Protein AF-A0A958E5E2-F1 (afdb_monomer)

Solvent-accessible surface area (backbone atoms only — not 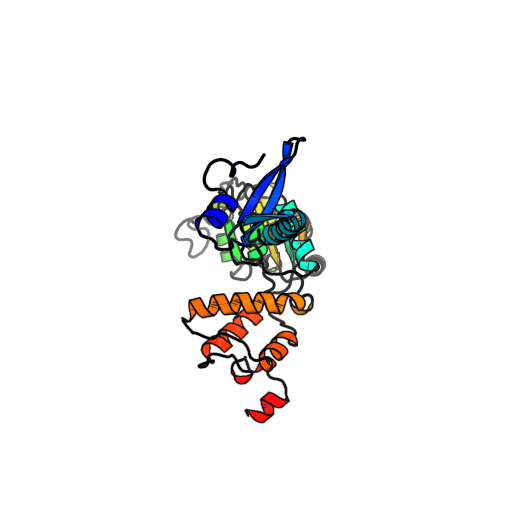comparable to full-atom values): 18576 Å² total; per-residue (Å²): 97,50,89,44,80,82,67,83,34,67,59,58,50,13,65,71,68,66,40,68,45,74,81,43,74,48,56,40,37,46,98,87,68,51,74,42,49,27,35,39,35,22,36,57,35,60,49,100,85,69,48,80,74,50,65,51,77,47,79,43,81,38,52,68,60,49,51,53,50,48,58,53,54,61,68,48,73,42,86,83,69,86,62,77,35,76,71,46,52,54,48,50,56,51,41,63,64,50,15,80,50,78,68,30,33,25,34,40,34,53,63,41,56,48,66,67,58,52,54,48,43,33,41,68,64,19,91,43,43,90,33,40,80,38,78,44,64,42,73,78,47,60,70,74,55,41,48,36,49,44,46,3,30,31,57,65,49,48,96,85,29,84,56,62,45,85,10,47,54,66,68,6,42,62,11,30,36,37,33,33,37,55,80,57,51,51,67,72,52,49,57,54,51,41,46,29,79,72,68,36,34,46,50,28,42,76,45,88,61,78,44,80,46,53,58,35,46,36,37,26,26,62,64,64,62,69,60,34,33,77,69,68,65,36,60,62,73,49,46,58,64,39,54,69,37,77,46,76,46,70,51,45,63,83,40,59,86,26,48,68,60,52,49,52,52,50,50,55,53,45,29,69,73,69,74,46,79,58,74,48,65,35,71,69,30,48,49,41,63,73,73,49,66,45,91,40,14,55,52,44,52,52,52,37,50,52,46,21,61,70,65,40,86,55,50,51,37,46,56,85,30,40,52,71,92,61,52,50,76,67,61,50,66,76,77,107

Radius of gyration: 28.49 Å; Cα contacts (8 Å, |Δi|>4): 562; chains: 1; bounding box: 48×68×94 Å

pLDDT: mean 87.62, std 11.77, range [40.53, 98.25]

Structure (mmCIF, N/CA/C/O backbone):
data_AF-A0A958E5E2-F1
#
_entry.id   AF-A0A958E5E2-F1
#
loop_
_atom_site.group_PDB
_atom_site.id
_atom_site.type_symbol
_atom_site.label_atom_id
_atom_site.label_alt_id
_atom_site.label_comp_id
_atom_site.label_asym_id
_atom_site.la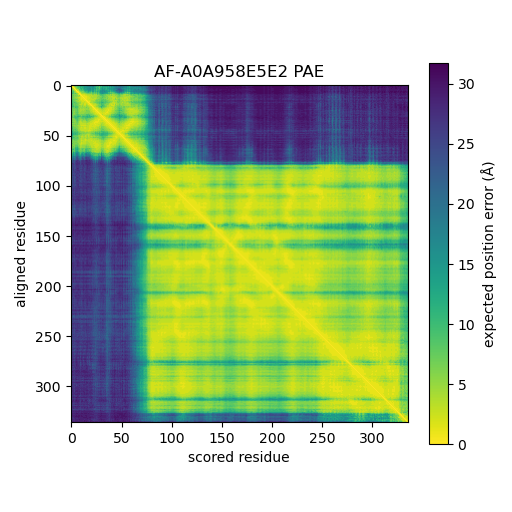bel_entity_id
_atom_site.label_seq_id
_atom_site.pdbx_PDB_ins_code
_atom_site.Cartn_x
_atom_site.Cartn_y
_atom_site.Cartn_z
_atom_site.occupancy
_atom_site.B_iso_or_equiv
_atom_site.auth_seq_id
_atom_site.auth_comp_id
_atom_site.auth_asym_id
_atom_site.auth_atom_id
_atom_site.pdbx_PDB_model_num
ATOM 1 N N . GLN A 1 1 ? -10.310 36.783 -32.724 1.00 50.97 1 GLN A N 1
ATOM 2 C CA . GLN A 1 1 ? -9.056 37.572 -32.616 1.00 50.97 1 GLN A CA 1
ATOM 3 C C . GLN A 1 1 ? -8.077 36.811 -31.724 1.00 50.97 1 GLN A C 1
ATOM 5 O O . GLN A 1 1 ? -8.528 36.200 -30.760 1.00 50.97 1 GLN A O 1
ATOM 10 N N . SER A 1 2 ? -6.783 36.799 -32.060 1.00 53.19 2 SER A N 1
ATOM 11 C CA . SER A 1 2 ? -5.701 36.257 -31.216 1.00 53.19 2 SER A CA 1
ATOM 12 C C . SER A 1 2 ? -4.994 37.410 -30.495 1.00 53.19 2 SER A C 1
ATOM 14 O O . SER A 1 2 ? -4.873 38.498 -31.060 1.00 53.19 2 SER A O 1
ATOM 16 N N . LYS A 1 3 ? -4.526 37.192 -29.258 1.00 50.12 3 LYS A N 1
ATOM 17 C CA . LYS A 1 3 ? -3.776 38.198 -28.478 1.00 50.12 3 LYS A CA 1
ATOM 18 C C . LYS A 1 3 ? -2.393 38.532 -29.068 1.00 50.12 3 LYS A C 1
ATOM 20 O O . LYS A 1 3 ? -1.821 39.542 -28.679 1.00 50.12 3 LYS A O 1
ATOM 25 N N . VAL A 1 4 ? -1.874 37.719 -29.991 1.00 56.31 4 VAL A N 1
ATOM 26 C CA . VAL A 1 4 ? -0.483 37.805 -30.487 1.00 56.31 4 VAL A CA 1
ATOM 27 C C . VAL A 1 4 ? -0.341 38.716 -31.718 1.00 56.31 4 VAL A C 1
ATOM 29 O O . VAL A 1 4 ? 0.734 39.233 -31.988 1.00 56.31 4 VAL A O 1
ATOM 32 N N . CYS A 1 5 ? -1.432 39.027 -32.429 1.00 54.84 5 CYS A N 1
ATOM 33 C CA . CYS A 1 5 ? -1.389 39.791 -33.688 1.00 54.84 5 CYS A CA 1
ATOM 34 C C . CYS A 1 5 ? -1.052 41.291 -33.543 1.00 54.84 5 CYS A C 1
ATOM 36 O O . CYS A 1 5 ? -1.240 42.039 -34.497 1.00 54.84 5 CYS A O 1
ATOM 38 N N . ARG A 1 6 ? -0.632 41.765 -32.363 1.00 49.53 6 ARG A N 1
ATOM 39 C CA . ARG A 1 6 ? -0.271 43.178 -32.150 1.00 49.53 6 ARG A CA 1
ATOM 40 C C . ARG A 1 6 ? 1.129 43.404 -31.584 1.00 49.53 6 ARG A C 1
ATOM 42 O O . ARG A 1 6 ? 1.542 44.549 -31.596 1.00 49.53 6 ARG A O 1
ATOM 49 N N . ASN A 1 7 ? 1.835 42.367 -31.121 1.00 48.03 7 ASN A N 1
ATOM 50 C CA . ASN A 1 7 ? 3.207 42.459 -30.603 1.00 48.03 7 ASN A CA 1
ATOM 51 C C . ASN A 1 7 ? 3.900 41.091 -30.760 1.00 48.03 7 ASN A C 1
ATOM 53 O O . ASN A 1 7 ? 3.613 40.182 -29.981 1.00 48.03 7 ASN A O 1
ATOM 57 N N . GLY A 1 8 ? 4.795 40.938 -31.744 1.00 55.91 8 GLY A N 1
ATOM 58 C CA . GLY A 1 8 ? 5.576 39.706 -31.938 1.00 55.91 8 GLY A CA 1
ATOM 59 C C . GLY A 1 8 ? 4.820 38.593 -32.669 1.00 55.91 8 GLY A C 1
ATOM 60 O O . GLY A 1 8 ? 4.817 37.447 -32.222 1.00 55.91 8 GLY A O 1
ATOM 61 N N . CYS A 1 9 ? 4.147 38.930 -33.774 1.00 68.00 9 CYS A N 1
ATOM 62 C CA . CYS A 1 9 ? 3.463 37.946 -34.612 1.00 68.00 9 CYS A CA 1
ATOM 63 C C . CYS A 1 9 ? 4.483 36.999 -35.275 1.00 68.00 9 CYS A C 1
ATOM 65 O O . CYS A 1 9 ? 5.478 37.461 -35.827 1.00 68.00 9 CYS A O 1
ATOM 67 N N . HIS A 1 10 ? 4.230 35.686 -35.276 1.00 73.06 10 HIS A N 1
ATOM 68 C CA . HIS A 1 10 ? 5.131 34.699 -35.895 1.00 73.06 10 HIS A CA 1
ATOM 69 C C . HIS A 1 10 ? 5.353 34.977 -37.387 1.00 73.06 10 HIS A C 1
ATOM 71 O O . HIS A 1 10 ? 6.492 34.979 -37.847 1.00 73.06 10 HIS A O 1
ATOM 77 N N . MET A 1 11 ? 4.295 35.374 -38.099 1.00 75.19 11 MET A N 1
ATOM 78 C CA . MET A 1 11 ? 4.397 35.852 -39.478 1.00 75.19 11 MET A CA 1
ATOM 79 C C . MET A 1 11 ? 5.314 37.076 -39.629 1.00 75.19 11 MET A C 1
ATOM 81 O O . MET A 1 11 ? 6.069 37.167 -40.589 1.00 75.19 11 MET A O 1
ATOM 85 N N . GLU A 1 12 ? 5.291 38.017 -38.686 1.00 74.81 12 GLU A N 1
ATOM 86 C CA . GLU A 1 12 ? 6.156 39.202 -38.740 1.00 74.81 12 GLU A CA 1
ATOM 87 C C . GLU A 1 12 ? 7.638 38.816 -38.603 1.00 74.81 12 GLU A C 1
ATOM 89 O O . GLU A 1 12 ? 8.477 39.315 -39.354 1.00 74.81 12 GLU A O 1
ATOM 94 N N . CYS A 1 13 ? 7.952 37.862 -37.720 1.00 74.12 13 CYS A N 1
ATOM 95 C CA . CYS A 1 13 ? 9.296 37.294 -37.600 1.00 74.12 13 CYS A CA 1
ATOM 96 C C . CYS A 1 13 ? 9.709 36.536 -38.8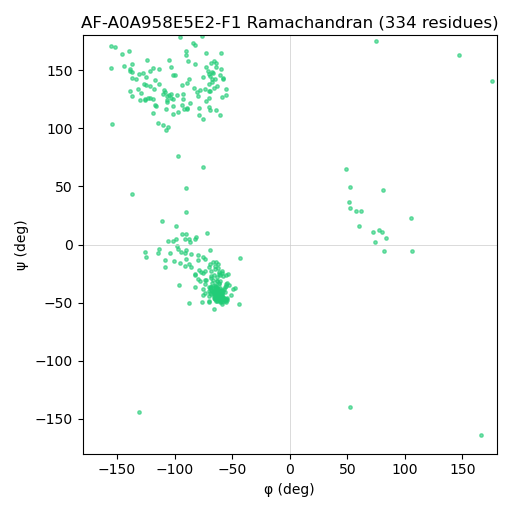70 1.00 74.12 13 CYS A C 1
ATOM 98 O O . CYS A 1 13 ? 10.788 36.787 -39.396 1.00 74.12 13 CYS A O 1
ATOM 100 N N . THR A 1 14 ? 8.846 35.679 -39.424 1.00 78.44 14 THR A N 1
ATOM 101 C CA . THR A 1 14 ? 9.116 34.959 -40.683 1.00 78.44 14 THR A CA 1
ATOM 102 C C . THR A 1 14 ? 9.383 35.913 -41.848 1.00 78.44 14 THR A C 1
ATOM 104 O O . THR A 1 14 ? 10.313 35.699 -42.625 1.00 78.44 14 THR A O 1
ATOM 107 N N . MET A 1 15 ? 8.608 36.994 -41.955 1.00 77.06 15 MET A N 1
ATOM 108 C CA . MET A 1 15 ? 8.765 37.997 -43.011 1.00 77.06 15 MET A CA 1
ATOM 109 C C . MET A 1 15 ? 10.054 38.812 -42.868 1.00 77.06 15 MET A C 1
ATOM 111 O O . MET A 1 15 ? 10.671 39.161 -43.877 1.00 77.06 15 MET A O 1
ATOM 115 N N . ARG A 1 16 ? 10.468 39.117 -41.631 1.00 78.69 16 ARG A N 1
ATOM 116 C CA . ARG A 1 16 ? 11.702 39.862 -41.343 1.00 78.69 16 ARG A CA 1
ATOM 117 C C . ARG A 1 16 ? 12.945 38.992 -41.511 1.00 78.69 16 ARG A C 1
ATOM 119 O O . ARG A 1 16 ? 13.888 39.394 -42.186 1.00 78.69 16 ARG A O 1
ATOM 126 N N . ASP A 1 17 ? 12.927 37.808 -40.912 1.00 79.31 17 ASP A N 1
ATOM 127 C CA . ASP A 1 17 ? 14.105 36.957 -40.747 1.00 79.31 17 ASP A CA 1
ATOM 128 C C . ASP A 1 17 ? 14.269 35.977 -41.929 1.00 79.31 17 ASP A C 1
ATOM 130 O O . ASP A 1 17 ? 15.302 35.321 -42.057 1.00 79.31 17 ASP A O 1
ATOM 134 N N . ARG A 1 18 ? 13.274 35.912 -42.835 1.00 78.44 18 ARG A N 1
ATOM 135 C CA . ARG A 1 18 ? 13.217 35.035 -44.026 1.00 78.44 18 ARG A CA 1
ATOM 136 C C . ARG A 1 18 ? 13.462 33.560 -43.704 1.00 78.44 18 ARG A C 1
ATOM 138 O O . ARG A 1 18 ? 13.992 32.814 -44.526 1.00 78.44 18 ARG A O 1
ATOM 145 N N . GLN A 1 19 ? 13.059 33.143 -42.511 1.00 79.69 19 GLN A N 1
ATOM 146 C CA . GLN A 1 19 ? 13.151 31.770 -42.035 1.00 79.69 19 GLN A CA 1
ATOM 147 C C . GLN A 1 19 ? 11.778 31.284 -41.595 1.00 79.69 19 GLN A C 1
ATOM 149 O O . GLN A 1 19 ? 10.975 32.048 -41.051 1.00 79.69 19 GLN A O 1
ATOM 154 N N . SER A 1 20 ? 11.516 30.002 -41.838 1.00 81.38 20 SER A N 1
ATOM 155 C CA . SER A 1 20 ? 10.303 29.357 -41.356 1.00 81.38 20 SER A CA 1
ATOM 156 C C . SER A 1 20 ? 10.291 29.315 -39.831 1.00 81.38 20 SER A C 1
ATOM 158 O O . SER A 1 20 ? 11.327 29.107 -39.199 1.00 81.38 20 SER A O 1
ATOM 160 N N . THR A 1 21 ? 9.114 29.498 -39.243 1.00 76.25 21 THR A N 1
ATOM 161 C CA . THR A 1 21 ? 8.895 29.268 -37.814 1.00 76.25 21 THR A CA 1
ATOM 162 C C . THR A 1 21 ? 7.845 28.184 -37.646 1.00 76.25 21 THR A C 1
ATOM 164 O O . THR A 1 21 ? 6.738 28.315 -38.176 1.00 76.25 21 THR A O 1
ATOM 167 N N . ASP A 1 22 ? 8.189 27.138 -36.898 1.00 80.06 22 ASP A N 1
ATOM 168 C CA . ASP A 1 22 ? 7.396 25.918 -36.780 1.00 80.06 22 ASP A CA 1
ATOM 169 C C . ASP A 1 22 ? 6.930 25.670 -35.340 1.00 80.06 22 ASP A C 1
ATOM 171 O O . ASP A 1 22 ? 7.603 26.012 -34.367 1.00 80.06 22 ASP A O 1
ATOM 175 N N . ASN A 1 23 ? 5.790 24.990 -35.212 1.00 75.00 23 ASN A N 1
ATOM 176 C CA . ASN A 1 23 ? 5.216 24.473 -33.968 1.00 75.00 23 ASN A CA 1
ATOM 177 C C . ASN A 1 23 ? 4.858 25.528 -32.908 1.00 75.00 23 ASN A C 1
ATOM 179 O O . ASN A 1 23 ? 4.810 25.216 -31.717 1.00 75.00 23 ASN A O 1
ATOM 183 N N . HIS A 1 24 ? 4.524 26.754 -33.307 1.00 78.94 24 HIS A N 1
ATOM 184 C CA . HIS A 1 24 ? 4.054 27.755 -32.354 1.00 78.94 24 HIS A CA 1
ATOM 185 C C . HIS A 1 24 ? 2.581 27.549 -32.000 1.00 78.94 24 HIS A C 1
ATOM 187 O O . HIS A 1 24 ? 1.723 27.456 -32.871 1.00 78.94 24 HIS A O 1
ATOM 193 N N . GLU A 1 25 ? 2.256 27.489 -30.710 1.00 81.31 25 GLU A N 1
ATOM 194 C CA . GLU A 1 25 ? 0.881 27.291 -30.251 1.00 81.31 25 GLU A CA 1
ATOM 195 C C . GLU A 1 25 ? 0.264 28.595 -29.744 1.00 81.31 25 GLU A C 1
ATOM 197 O O . GLU A 1 25 ? 0.820 29.270 -28.878 1.00 81.31 25 GLU A O 1
ATOM 202 N N . LEU A 1 26 ? -0.929 28.932 -30.237 1.00 80.88 26 LEU A N 1
ATOM 203 C CA . LEU A 1 26 ? -1.678 30.109 -29.796 1.00 80.88 26 LEU A CA 1
ATOM 204 C C . LEU A 1 26 ? -3.176 29.822 -29.666 1.00 80.88 26 LEU A C 1
ATOM 206 O O . LEU A 1 26 ? -3.685 28.801 -30.124 1.00 80.88 26 LEU A O 1
ATOM 210 N N . GLN A 1 27 ? -3.905 30.725 -29.010 1.00 80.88 27 GLN A N 1
ATOM 211 C CA . GLN A 1 27 ? -5.355 30.612 -28.844 1.00 80.88 27 GLN A CA 1
ATOM 212 C C . GLN A 1 27 ? -6.088 31.609 -29.740 1.00 80.88 27 GLN A C 1
ATOM 214 O O . GLN A 1 27 ? -5.886 32.823 -29.639 1.00 80.88 27 GLN A O 1
ATOM 219 N N . ILE A 1 28 ? -6.998 31.102 -30.571 1.00 83.12 28 ILE A N 1
ATOM 220 C CA . ILE A 1 28 ? -7.916 31.924 -31.360 1.00 83.12 28 ILE A CA 1
ATOM 221 C C . ILE A 1 28 ? -9.263 31.994 -30.646 1.00 83.12 28 ILE A C 1
ATOM 223 O O . ILE A 1 28 ? -9.855 30.975 -30.300 1.00 83.12 28 ILE A O 1
ATOM 227 N N . ILE A 1 29 ? -9.774 33.210 -30.458 1.00 79.94 29 ILE A N 1
ATOM 228 C CA . ILE A 1 29 ? -11.130 33.443 -29.952 1.00 79.94 29 ILE A CA 1
ATOM 229 C C . ILE A 1 29 ? -12.093 33.495 -31.146 1.00 79.94 29 ILE A C 1
ATOM 231 O O . ILE A 1 29 ? -11.948 34.372 -32.013 1.00 79.94 29 ILE A O 1
ATOM 235 N N . ARG A 1 30 ? -13.047 32.556 -31.191 1.00 79.00 30 ARG A N 1
ATOM 236 C CA . ARG A 1 30 ? -14.156 32.496 -32.160 1.00 79.00 30 ARG A CA 1
ATOM 237 C C . ARG A 1 30 ? -15.206 33.580 -31.872 1.00 79.00 30 ARG A C 1
ATOM 239 O O . ARG A 1 30 ? -15.218 34.180 -30.802 1.00 79.00 30 ARG A O 1
ATOM 246 N N . LYS A 1 31 ? -16.097 33.843 -32.840 1.00 78.44 31 LYS A N 1
ATOM 247 C CA . LYS A 1 31 ? -17.174 34.853 -32.713 1.00 78.44 31 LYS A CA 1
ATOM 248 C C . LYS A 1 31 ? -18.155 34.556 -31.569 1.00 78.44 31 LYS A C 1
ATOM 250 O O . LYS A 1 31 ? -18.738 35.483 -31.028 1.00 78.44 31 LYS A O 1
ATOM 255 N N . ASP A 1 32 ? -18.298 33.287 -31.198 1.00 79.94 32 ASP A N 1
ATOM 256 C CA . ASP A 1 32 ? -19.114 32.800 -30.078 1.00 79.94 32 ASP A CA 1
ATOM 257 C C . ASP A 1 32 ? -18.402 32.903 -28.710 1.00 79.94 32 ASP A C 1
ATOM 259 O O . ASP A 1 32 ? -18.917 32.424 -27.703 1.00 79.94 32 ASP A O 1
ATOM 263 N N . GLY A 1 33 ? -17.199 33.488 -28.661 1.00 74.25 33 GLY A N 1
ATOM 264 C CA . GLY A 1 33 ? -16.392 33.619 -27.448 1.00 74.25 33 GLY A CA 1
ATOM 265 C C . GLY A 1 33 ? -15.581 32.373 -27.078 1.00 74.25 33 GLY A C 1
ATOM 266 O O . GLY A 1 33 ? -14.758 32.443 -26.161 1.00 74.25 33 GLY A O 1
ATOM 267 N N . ARG A 1 34 ? -15.733 31.246 -27.792 1.00 78.00 34 ARG A N 1
ATOM 268 C CA . ARG A 1 34 ? -14.964 30.024 -27.515 1.00 78.00 34 ARG A CA 1
ATOM 269 C C . ARG A 1 34 ? -13.498 30.200 -27.904 1.00 78.00 34 ARG A C 1
ATOM 271 O O . ARG A 1 34 ? -13.174 30.744 -28.962 1.00 78.00 34 ARG A O 1
ATOM 278 N N . ARG A 1 35 ? -12.602 29.706 -27.048 1.00 81.44 35 ARG A N 1
ATOM 279 C CA . ARG A 1 35 ? -11.154 29.693 -27.289 1.00 81.44 35 ARG A CA 1
ATOM 280 C C . ARG A 1 35 ? -10.764 28.368 -27.927 1.00 81.44 35 ARG A C 1
ATOM 282 O O . ARG A 1 35 ? -11.057 27.318 -27.370 1.00 81.44 35 ARG A O 1
ATOM 289 N N . VAL A 1 36 ? -10.104 28.427 -29.076 1.00 84.62 36 VAL A N 1
ATOM 290 C CA . VAL A 1 36 ? -9.632 27.251 -29.810 1.00 84.62 36 VAL A CA 1
ATOM 291 C C . VAL A 1 36 ? -8.107 27.286 -29.851 1.00 84.62 36 VAL A C 1
ATOM 293 O O . VAL A 1 36 ? -7.552 28.259 -30.376 1.00 84.62 36 VAL A O 1
ATOM 296 N N . PRO A 1 37 ? -7.414 26.279 -29.292 1.00 84.31 37 PRO A N 1
ATOM 297 C CA . PRO A 1 37 ? -5.976 26.160 -29.450 1.00 84.31 37 PRO A CA 1
ATOM 298 C C . PRO A 1 37 ? -5.646 25.776 -30.894 1.00 84.31 37 PRO A C 1
ATOM 300 O O . PRO A 1 37 ? -6.229 24.850 -31.465 1.00 84.31 37 PRO A O 1
ATOM 303 N N . VAL A 1 38 ? -4.691 26.487 -31.478 1.00 87.69 38 VAL A N 1
ATOM 304 C CA . VAL A 1 38 ? -4.180 26.211 -32.818 1.00 87.69 38 VAL A CA 1
ATOM 305 C C . VAL A 1 38 ? -2.662 26.174 -32.801 1.00 87.69 38 VAL A C 1
ATOM 307 O O . VAL A 1 38 ? -2.021 26.903 -32.042 1.00 87.69 38 VAL A O 1
ATOM 310 N N . ARG A 1 39 ? -2.099 25.329 -33.656 1.00 87.12 39 ARG A N 1
ATOM 311 C CA . ARG A 1 39 ? -0.686 25.360 -34.016 1.00 87.12 39 ARG A CA 1
ATOM 312 C C . ARG A 1 39 ? -0.517 26.190 -35.276 1.00 87.12 39 ARG A C 1
ATOM 314 O O . ARG A 1 39 ? -1.324 26.068 -36.197 1.00 87.12 39 ARG A O 1
ATOM 321 N N . VAL A 1 40 ? 0.507 27.025 -35.289 1.00 87.44 40 VAL A N 1
ATOM 322 C CA . VAL A 1 40 ? 0.783 27.988 -36.342 1.00 87.44 40 VAL A CA 1
ATOM 323 C C . VAL A 1 40 ? 2.192 27.775 -36.852 1.00 87.44 40 VAL A C 1
ATOM 325 O O . VAL A 1 40 ? 3.144 27.798 -36.074 1.00 87.44 40 VAL A O 1
ATOM 328 N N . ASN A 1 41 ? 2.286 27.566 -38.161 1.00 85.81 41 ASN A N 1
ATOM 329 C CA . ASN A 1 41 ? 3.550 27.508 -38.880 1.00 85.81 41 ASN A CA 1
ATOM 330 C C . ASN A 1 41 ? 3.532 28.591 -39.953 1.00 85.81 41 ASN A C 1
ATOM 332 O O . ASN A 1 41 ? 2.529 28.729 -40.667 1.00 85.81 41 ASN A O 1
ATOM 336 N N . SER A 1 42 ? 4.633 29.318 -40.092 1.00 87.62 42 SER A N 1
ATOM 337 C CA . SER A 1 42 ? 4.803 30.331 -41.132 1.00 87.62 42 SER A CA 1
ATOM 338 C C . SER A 1 42 ? 6.078 30.098 -41.923 1.00 87.62 42 SER A C 1
ATOM 340 O O . SER A 1 42 ? 7.121 29.783 -41.355 1.00 87.62 42 SER A O 1
ATOM 342 N N . ALA A 1 43 ? 5.987 30.264 -43.242 1.00 86.69 43 ALA A N 1
ATOM 343 C CA . ALA A 1 43 ? 7.109 30.132 -44.164 1.00 86.69 43 ALA A CA 1
ATOM 344 C C . ALA A 1 43 ? 7.144 31.312 -45.152 1.00 86.69 43 ALA A C 1
ATOM 346 O O . ALA A 1 43 ? 6.079 31.764 -45.592 1.00 86.69 43 ALA A O 1
ATOM 347 N N . PRO A 1 44 ? 8.339 31.813 -45.518 1.00 87.94 44 PRO A N 1
ATOM 348 C CA . PRO A 1 44 ? 8.480 32.841 -46.542 1.00 87.94 44 PRO A CA 1
ATOM 349 C C . PRO A 1 44 ? 8.176 32.264 -47.931 1.00 87.94 44 PRO A C 1
ATOM 351 O O . PRO A 1 44 ? 8.421 31.091 -48.213 1.00 87.94 44 PRO A O 1
ATOM 354 N N . MET A 1 45 ? 7.662 33.106 -48.816 1.00 88.75 45 MET A N 1
ATOM 355 C CA . MET A 1 45 ? 7.308 32.778 -50.191 1.00 88.75 45 MET A CA 1
ATOM 356 C C . MET A 1 45 ? 8.151 33.616 -51.147 1.00 88.75 45 MET A C 1
ATOM 358 O O . MET A 1 45 ? 8.282 34.832 -50.982 1.00 88.75 45 MET A O 1
ATOM 362 N N . PHE A 1 46 ? 8.692 32.959 -52.168 1.00 87.00 46 PHE A N 1
ATOM 363 C CA . PHE A 1 46 ? 9.518 33.575 -53.198 1.00 87.00 46 PHE A CA 1
ATOM 364 C C . PHE A 1 46 ? 8.888 33.360 -54.576 1.00 87.00 46 PHE A C 1
ATOM 366 O O . PHE A 1 46 ? 8.208 32.356 -54.796 1.00 87.00 46 PHE A O 1
ATOM 373 N N . ASP A 1 47 ? 9.093 34.303 -55.491 1.00 88.50 47 ASP A N 1
ATOM 374 C CA . ASP A 1 47 ? 8.731 34.128 -56.896 1.00 88.50 47 ASP A CA 1
ATOM 375 C C . ASP A 1 47 ? 9.736 33.225 -57.638 1.00 88.50 47 ASP A C 1
ATOM 377 O O . ASP A 1 47 ? 10.730 32.754 -57.079 1.00 88.50 47 ASP A O 1
ATOM 381 N N . ALA A 1 48 ? 9.490 32.996 -58.930 1.00 87.00 48 ALA A N 1
ATOM 382 C CA . ALA A 1 48 ? 10.358 32.179 -59.780 1.00 87.00 48 ALA A CA 1
ATOM 383 C C . ALA A 1 48 ? 11.790 32.736 -59.940 1.00 87.00 48 ALA A C 1
ATOM 385 O O . ALA A 1 48 ? 12.683 31.999 -60.349 1.00 87.00 48 ALA A O 1
ATOM 386 N N . ASN A 1 49 ? 12.018 34.010 -59.606 1.00 87.81 49 ASN A N 1
ATOM 387 C CA . ASN A 1 49 ? 13.319 34.675 -59.669 1.00 87.81 49 ASN A CA 1
ATOM 388 C C . ASN A 1 49 ? 14.017 34.726 -58.296 1.00 87.81 49 ASN A C 1
ATOM 390 O O . ASN A 1 49 ? 15.077 35.340 -58.169 1.00 87.81 49 ASN A O 1
ATOM 394 N N . GLY A 1 50 ? 13.440 34.103 -57.262 1.00 81.75 50 GLY A N 1
ATOM 395 C CA . GLY A 1 50 ? 13.976 34.108 -55.900 1.00 81.75 50 GLY A CA 1
ATOM 396 C C . GLY A 1 50 ? 13.723 35.408 -55.131 1.00 81.75 50 GLY A C 1
ATOM 397 O O . GLY A 1 50 ? 14.314 35.617 -54.069 1.00 81.75 50 GLY A O 1
ATOM 398 N N . VAL A 1 51 ? 12.852 36.291 -55.628 1.00 85.44 51 VAL A N 1
ATOM 399 C CA . VAL A 1 51 ? 12.454 37.514 -54.921 1.00 85.44 51 VAL A CA 1
ATOM 400 C C . VAL A 1 51 ? 11.395 37.170 -53.883 1.00 85.44 51 VAL A C 1
ATOM 402 O O . VAL A 1 51 ? 10.423 36.482 -54.172 1.00 85.44 51 VAL A O 1
ATOM 405 N N . HIS A 1 52 ? 11.578 37.648 -52.652 1.00 84.88 52 HIS A N 1
ATOM 406 C CA . HIS A 1 52 ? 10.627 37.435 -51.562 1.00 84.88 52 HIS A CA 1
ATOM 407 C C . HIS A 1 52 ? 9.335 38.218 -51.821 1.00 84.88 52 HIS A C 1
ATOM 409 O O . HIS A 1 52 ? 9.355 39.449 -51.837 1.00 84.88 52 HIS A O 1
ATOM 415 N N . ILE A 1 53 ? 8.223 37.508 -52.007 1.00 87.00 53 ILE A N 1
ATOM 416 C CA . ILE A 1 53 ? 6.927 38.093 -52.381 1.00 87.00 53 ILE A CA 1
ATOM 417 C C . ILE A 1 53 ? 5.896 38.071 -51.252 1.00 87.00 53 ILE A C 1
ATOM 419 O O . ILE A 1 53 ? 4.882 38.759 -51.341 1.00 87.00 53 ILE A O 1
ATOM 423 N N . GLY A 1 54 ? 6.133 37.317 -50.178 1.00 85.94 54 GLY A N 1
ATOM 424 C CA . GLY A 1 54 ? 5.198 37.245 -49.059 1.00 85.94 54 GLY A CA 1
ATOM 425 C C . GLY A 1 54 ? 5.501 36.097 -48.110 1.00 85.94 54 GLY A C 1
ATOM 426 O O . GLY A 1 54 ? 6.573 35.513 -48.162 1.00 85.94 54 GLY A O 1
ATOM 427 N N . GLY A 1 55 ? 4.534 35.747 -47.268 1.00 86.75 55 GLY A N 1
ATOM 428 C CA . GLY A 1 55 ? 4.614 34.599 -46.372 1.00 86.75 55 GLY A CA 1
ATOM 429 C C . GLY A 1 55 ? 3.285 33.859 -46.334 1.00 86.75 55 GLY A C 1
ATOM 430 O O . GLY A 1 55 ? 2.223 34.456 -46.514 1.00 86.75 55 GLY A O 1
ATOM 431 N N . VAL A 1 56 ? 3.341 32.550 -46.115 1.00 87.19 56 VAL A N 1
ATOM 432 C CA . VAL A 1 56 ? 2.164 31.710 -45.871 1.00 87.19 56 VAL A CA 1
ATOM 433 C C . VAL A 1 56 ? 2.135 31.332 -44.402 1.00 87.19 56 VAL A C 1
ATOM 435 O O . VAL A 1 56 ? 3.127 30.840 -43.874 1.00 87.19 56 VAL A O 1
ATOM 438 N N . GLU A 1 57 ? 0.995 31.568 -43.752 1.00 86.62 57 GLU A N 1
ATOM 439 C CA . GLU A 1 57 ? 0.708 31.094 -42.398 1.00 86.62 57 GLU A CA 1
ATOM 440 C C . GLU A 1 57 ? -0.338 29.988 -42.474 1.00 86.62 57 GLU A C 1
ATOM 442 O O . GLU A 1 57 ? -1.383 30.146 -43.110 1.00 86.62 57 GLU A O 1
ATOM 447 N N . THR A 1 58 ? -0.079 28.874 -41.805 1.00 85.00 58 THR A N 1
ATOM 448 C CA . THR A 1 58 ? -1.036 27.775 -41.681 1.00 85.00 58 THR A CA 1
ATOM 449 C C . THR A 1 58 ? -1.480 27.646 -40.234 1.00 85.00 58 THR A C 1
ATOM 451 O O . THR A 1 58 ? -0.669 27.751 -39.319 1.00 85.00 58 THR A O 1
ATOM 454 N N . PHE A 1 59 ? -2.778 27.414 -40.028 1.00 86.38 59 PHE A N 1
ATOM 455 C CA . PHE A 1 59 ? -3.380 27.243 -38.707 1.00 86.38 59 PHE A CA 1
ATOM 456 C C . PHE A 1 59 ? -3.991 25.850 -38.610 1.00 86.38 59 PHE A C 1
ATOM 458 O O . PHE A 1 59 ? -4.986 25.552 -39.273 1.00 86.38 59 PHE A O 1
ATOM 465 N N . GLN A 1 60 ? -3.431 25.004 -37.757 1.00 87.31 60 GLN A N 1
ATOM 466 C CA . GLN A 1 60 ? -3.958 23.673 -37.491 1.00 87.31 60 GLN A CA 1
ATOM 467 C C . GLN A 1 60 ? -4.725 23.679 -36.170 1.00 87.31 60 GLN A C 1
ATOM 469 O O . GLN A 1 60 ? -4.188 24.063 -35.134 1.00 87.31 60 GLN A O 1
ATOM 474 N N . ASN A 1 61 ? -5.988 23.245 -36.185 1.00 88.06 61 ASN A N 1
ATOM 475 C CA . ASN A 1 61 ? -6.749 23.047 -34.954 1.00 88.06 61 ASN A CA 1
ATOM 476 C C . ASN A 1 61 ? -6.184 21.837 -34.205 1.00 88.06 61 ASN A C 1
ATOM 478 O O . ASN A 1 61 ? -6.219 20.723 -34.717 1.00 88.06 61 ASN A O 1
ATOM 482 N N . ILE A 1 62 ? -5.689 22.065 -32.992 1.00 85.06 62 ILE A N 1
ATOM 483 C CA . ILE A 1 62 ? -5.082 21.023 -32.156 1.00 85.06 62 ILE A CA 1
ATOM 484 C C . ILE A 1 62 ? -5.941 20.708 -30.930 1.00 85.06 62 ILE A C 1
ATOM 486 O O . ILE A 1 62 ? -5.435 20.178 -29.951 1.00 85.06 62 ILE A O 1
ATOM 490 N N . THR A 1 63 ? -7.236 21.039 -30.953 1.00 83.69 63 THR A N 1
ATOM 491 C CA . THR A 1 63 ? -8.145 20.810 -29.817 1.00 83.69 63 THR A CA 1
ATOM 492 C C . THR A 1 63 ? -8.235 19.331 -29.460 1.00 83.69 63 THR A C 1
ATOM 494 O O . THR A 1 63 ? -8.092 18.992 -28.295 1.00 83.69 63 THR A O 1
ATOM 497 N N . GLU A 1 64 ? -8.416 18.444 -30.442 1.00 78.88 64 GLU A N 1
ATOM 498 C CA . GLU A 1 64 ? -8.473 16.997 -30.189 1.00 78.88 64 GLU A CA 1
ATOM 499 C C . GLU A 1 64 ? -7.146 16.464 -29.658 1.00 78.88 64 GLU A C 1
ATOM 501 O O . GLU A 1 64 ? -7.136 15.711 -28.692 1.00 78.88 64 GLU A O 1
ATOM 506 N N . ILE A 1 65 ? -6.027 16.924 -30.228 1.00 75.75 65 ILE A N 1
ATOM 507 C CA . ILE A 1 65 ? -4.686 16.560 -29.765 1.00 75.75 65 ILE A CA 1
ATOM 508 C C . ILE A 1 65 ? -4.502 17.018 -28.318 1.00 75.75 65 ILE A C 1
ATOM 510 O O . ILE A 1 65 ? -4.149 16.201 -27.482 1.00 75.75 65 ILE A O 1
ATOM 514 N N . LYS A 1 66 ? -4.814 18.278 -27.989 1.00 71.69 66 LYS A N 1
ATOM 515 C CA . LYS A 1 66 ? -4.722 18.786 -26.615 1.00 71.69 66 LYS A CA 1
ATOM 516 C C . LYS A 1 66 ? -5.659 18.065 -25.664 1.00 71.69 66 LYS A C 1
ATOM 518 O O . LYS A 1 66 ? -5.224 17.746 -24.576 1.00 71.69 66 LYS A O 1
ATOM 523 N N . ASN A 1 67 ? -6.893 17.764 -26.055 1.00 70.94 67 ASN A N 1
ATOM 524 C CA . ASN A 1 67 ? -7.818 17.018 -25.202 1.00 70.94 67 ASN A CA 1
ATOM 525 C C . ASN A 1 67 ? -7.310 15.593 -24.938 1.00 70.94 67 ASN A C 1
ATOM 527 O O . ASN A 1 67 ? -7.400 15.117 -23.813 1.00 70.94 67 ASN A O 1
ATOM 531 N N . LEU A 1 68 ? -6.728 14.932 -25.944 1.00 61.44 68 LEU A N 1
ATOM 532 C CA . LEU A 1 68 ? -6.085 13.628 -25.781 1.00 61.44 68 LEU A CA 1
ATOM 533 C C . LEU A 1 68 ? -4.861 13.720 -24.864 1.00 61.44 68 LEU A C 1
ATOM 535 O O . LEU A 1 68 ? -4.729 12.897 -23.962 1.00 61.44 68 LEU A O 1
ATOM 539 N N . THR A 1 69 ? -3.998 14.726 -25.039 1.00 53.94 69 THR A N 1
ATOM 540 C CA . THR A 1 69 ? -2.837 14.939 -24.163 1.00 53.94 69 THR A CA 1
ATOM 541 C C . THR A 1 69 ? -3.265 15.298 -22.746 1.00 53.94 69 THR A C 1
ATOM 543 O O . THR A 1 69 ? -2.724 14.741 -21.808 1.00 53.94 69 THR A O 1
ATO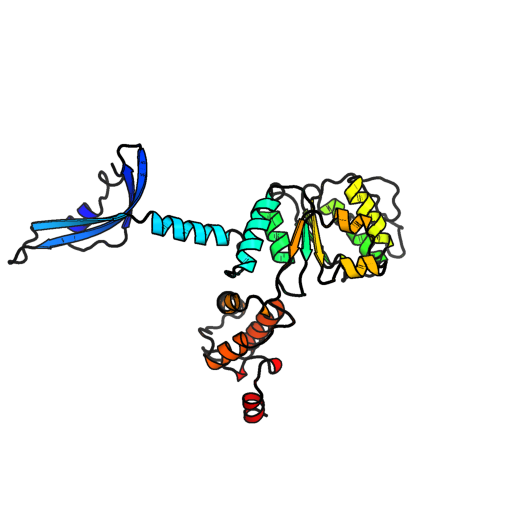M 546 N N . THR A 1 70 ? -4.278 16.144 -22.566 1.00 49.59 70 THR A N 1
ATOM 547 C CA . THR A 1 70 ? -4.814 16.515 -21.253 1.00 49.59 70 THR A CA 1
ATOM 548 C C . THR A 1 70 ? -5.468 15.322 -20.564 1.00 49.59 70 THR A C 1
ATOM 550 O O . THR A 1 70 ? -5.227 15.127 -19.385 1.00 49.59 70 THR A O 1
ATOM 553 N N . HIS A 1 71 ? -6.195 14.452 -21.270 1.00 47.16 71 HIS A N 1
ATOM 554 C CA . HIS A 1 71 ? -6.698 13.202 -20.681 1.00 47.16 71 HIS A CA 1
ATOM 555 C C . HIS A 1 71 ? -5.586 12.193 -20.367 1.00 47.16 71 HIS A C 1
ATOM 557 O O . HIS A 1 71 ? -5.739 11.369 -19.466 1.00 47.16 71 HIS A O 1
ATOM 563 N N . LEU A 1 72 ? -4.460 12.239 -21.083 1.00 41.72 72 LEU A N 1
ATOM 564 C CA . LEU A 1 72 ? -3.264 11.476 -20.729 1.00 41.72 72 LEU A CA 1
ATOM 565 C C . LEU A 1 72 ? -2.555 12.087 -19.510 1.00 41.72 72 LEU A C 1
ATOM 567 O O . LEU A 1 72 ? -2.178 11.342 -18.617 1.00 41.72 72 LEU A O 1
ATOM 571 N N . GLU A 1 73 ? -2.434 13.412 -19.422 1.00 40.53 73 GLU A N 1
ATOM 572 C CA . GLU A 1 73 ? -1.830 14.156 -18.305 1.00 40.53 73 GLU A CA 1
ATOM 573 C C . GLU A 1 73 ? -2.679 14.080 -17.023 1.00 40.53 73 GLU A C 1
ATOM 575 O O . GLU A 1 73 ? -2.135 13.911 -15.934 1.00 40.53 73 GLU A O 1
ATOM 580 N N . GLU A 1 74 ? -4.010 14.105 -17.131 1.00 42.84 74 GLU A N 1
ATOM 581 C CA . GLU A 1 74 ? -4.945 13.890 -16.018 1.00 42.84 74 GLU A CA 1
ATOM 582 C C . GLU A 1 74 ? -4.816 12.473 -15.436 1.00 42.84 74 GLU A C 1
ATOM 584 O O . GLU A 1 74 ? -4.920 12.305 -14.222 1.00 42.84 74 GLU A O 1
ATOM 589 N N . ARG A 1 75 ? -4.471 11.466 -16.256 1.00 45.31 75 ARG A N 1
ATOM 590 C CA . ARG A 1 75 ? -4.167 10.097 -15.789 1.00 45.31 75 ARG A CA 1
ATOM 591 C C . ARG A 1 75 ? -2.858 9.991 -14.999 1.00 45.31 75 ARG A C 1
ATOM 593 O O . ARG A 1 75 ? -2.680 9.018 -14.272 1.00 45.31 75 ARG A O 1
ATOM 600 N N . TYR A 1 76 ? -1.968 10.983 -15.087 1.00 44.97 76 TYR A N 1
ATOM 601 C CA . TYR A 1 76 ? -0.736 11.060 -14.289 1.00 44.97 76 TYR A CA 1
ATOM 602 C C . TYR A 1 76 ? -0.912 11.815 -12.957 1.00 44.97 76 TYR A C 1
ATOM 604 O O . TYR A 1 76 ? 0.074 12.031 -12.251 1.00 44.97 76 TYR A O 1
ATOM 612 N N . ARG A 1 77 ? -2.147 12.167 -12.551 1.00 50.44 77 ARG A N 1
ATOM 613 C CA . ARG A 1 77 ? -2.445 12.833 -11.259 1.00 50.44 77 ARG A CA 1
ATOM 614 C C . ARG A 1 77 ? -1.888 12.116 -10.031 1.00 50.44 77 ARG A C 1
ATOM 616 O O . ARG A 1 77 ? -1.630 12.741 -9.003 1.00 50.44 77 ARG A O 1
ATOM 623 N N . PHE A 1 78 ? -1.676 10.811 -10.125 1.00 62.31 78 PHE A N 1
ATOM 624 C CA . PHE A 1 78 ? -1.051 10.025 -9.075 1.00 62.31 78 PHE A CA 1
ATOM 625 C C . PHE A 1 78 ? 0.429 9.856 -9.405 1.00 62.31 78 PHE A C 1
ATOM 627 O O . PHE A 1 78 ? 0.822 8.776 -9.829 1.00 62.31 78 PHE A O 1
ATOM 634 N N . GLU A 1 79 ? 1.236 10.909 -9.201 1.00 60.50 79 GLU A N 1
ATOM 635 C CA . GLU A 1 79 ? 2.655 11.079 -9.611 1.00 60.50 79 GLU A CA 1
ATOM 636 C C . GLU A 1 79 ? 3.601 9.871 -9.397 1.00 60.50 79 GLU A C 1
ATOM 638 O O . GLU A 1 79 ? 4.735 9.872 -9.872 1.00 60.50 79 GLU A O 1
ATOM 643 N N . LYS A 1 80 ? 3.178 8.836 -8.661 1.00 72.38 80 LYS A N 1
ATOM 644 C CA . LYS A 1 80 ? 3.957 7.629 -8.355 1.00 72.38 80 LYS A CA 1
ATOM 645 C C . LYS A 1 80 ? 3.284 6.301 -8.717 1.00 72.38 80 LYS A C 1
ATOM 647 O O . LYS A 1 80 ? 3.927 5.265 -8.569 1.00 72.38 80 LYS A O 1
ATOM 652 N N . ILE A 1 81 ? 2.020 6.283 -9.145 1.00 85.56 81 ILE A N 1
ATOM 653 C CA . ILE A 1 81 ? 1.331 5.043 -9.531 1.00 85.56 81 ILE A CA 1
ATOM 654 C C . ILE A 1 81 ? 1.405 4.894 -11.044 1.00 85.56 81 ILE A C 1
ATOM 656 O O . ILE A 1 81 ? 0.790 5.660 -11.780 1.00 85.56 81 ILE A O 1
ATOM 660 N N . ILE A 1 82 ? 2.121 3.871 -11.499 1.00 85.38 82 ILE A N 1
ATOM 661 C CA . ILE A 1 82 ? 2.404 3.646 -12.915 1.00 85.38 82 ILE A CA 1
ATOM 662 C C . ILE A 1 82 ? 1.568 2.477 -13.418 1.00 85.38 82 ILE A C 1
ATOM 664 O O . ILE A 1 82 ? 1.665 1.365 -12.898 1.00 85.38 82 ILE A O 1
ATOM 668 N N . GLY A 1 83 ? 0.771 2.738 -14.447 1.00 86.06 83 GLY A N 1
ATOM 669 C CA . GLY A 1 83 ? -0.006 1.732 -15.152 1.00 86.06 83 GLY A CA 1
ATOM 670 C C . GLY A 1 83 ? -0.894 2.371 -16.212 1.00 86.06 83 GLY A C 1
ATOM 671 O O . GLY A 1 83 ? -1.465 3.438 -16.012 1.00 86.06 83 GLY A O 1
ATOM 672 N N . ARG A 1 84 ? -1.018 1.719 -17.361 1.00 86.38 84 ARG A N 1
ATOM 673 C CA . ARG A 1 84 ? -1.946 2.088 -18.438 1.00 86.38 84 ARG A CA 1
ATOM 674 C C . ARG A 1 84 ? -3.020 1.031 -18.666 1.00 86.38 84 ARG A C 1
ATOM 676 O O . ARG A 1 84 ? -3.938 1.279 -19.446 1.00 86.38 84 ARG A O 1
ATOM 683 N N . SER A 1 85 ? -2.910 -0.115 -17.999 1.00 89.00 85 SER A N 1
ATOM 684 C CA . SER A 1 85 ? -3.835 -1.220 -18.179 1.00 89.00 85 SER A CA 1
ATOM 685 C C . SER A 1 85 ? -5.276 -0.862 -17.854 1.00 89.00 85 SER A C 1
ATOM 687 O O . SER A 1 85 ? -5.552 -0.011 -17.005 1.00 89.00 85 SER A O 1
ATOM 689 N N . LYS A 1 86 ? -6.230 -1.532 -18.513 1.00 89.50 86 LYS A N 1
ATOM 690 C CA . LYS A 1 86 ? -7.668 -1.286 -18.281 1.00 89.50 86 LYS A CA 1
ATOM 691 C C . LYS A 1 86 ? -8.054 -1.462 -16.811 1.00 89.50 86 LYS A C 1
ATOM 693 O O . LYS A 1 86 ? -8.896 -0.723 -16.308 1.00 89.50 86 LYS A O 1
ATOM 698 N N . SER A 1 87 ? -7.440 -2.422 -16.120 1.00 91.25 87 SER A N 1
ATOM 699 C CA . SER A 1 87 ? -7.616 -2.622 -14.680 1.00 91.25 87 SER A CA 1
ATOM 700 C C . SER A 1 87 ? -7.116 -1.429 -13.869 1.00 91.25 87 SER A C 1
ATOM 702 O O . SER A 1 87 ? -7.804 -0.992 -12.952 1.00 91.25 87 SER A O 1
ATOM 704 N N . MET A 1 88 ? -5.966 -0.857 -14.236 1.00 91.88 88 MET A N 1
ATOM 705 C CA . MET A 1 88 ? -5.428 0.332 -13.572 1.00 91.88 88 MET A CA 1
ATOM 706 C C . MET A 1 88 ? -6.264 1.581 -13.835 1.00 91.88 88 MET A C 1
ATOM 708 O O . MET A 1 88 ? -6.475 2.354 -12.909 1.00 91.88 88 MET A O 1
ATOM 712 N N . GLN A 1 89 ? -6.820 1.745 -15.038 1.00 89.38 89 GLN A N 1
ATOM 713 C CA . GLN A 1 89 ? -7.731 2.859 -15.334 1.00 89.38 89 GLN A CA 1
ATOM 714 C C . GLN A 1 89 ? -8.961 2.858 -14.417 1.00 89.38 89 GLN A C 1
ATOM 716 O O . GLN A 1 89 ? -9.282 3.885 -13.827 1.00 89.38 89 GLN A O 1
ATOM 721 N N . LYS A 1 90 ? -9.575 1.690 -14.191 1.00 91.06 90 LYS A N 1
ATOM 722 C CA . LYS A 1 90 ? -10.682 1.551 -13.228 1.00 91.06 90 LYS A CA 1
ATOM 723 C C . LYS A 1 90 ? -10.263 1.899 -11.797 1.00 91.06 90 LYS A C 1
ATOM 725 O O . LYS A 1 90 ? -11.033 2.498 -11.055 1.00 91.06 90 LYS A O 1
ATOM 730 N N . ILE A 1 91 ? -9.045 1.523 -11.400 1.00 93.25 91 ILE A N 1
ATOM 731 C CA . ILE A 1 91 ? -8.499 1.862 -10.080 1.00 93.25 91 ILE A CA 1
ATOM 732 C C . ILE A 1 91 ? -8.310 3.377 -9.950 1.00 93.25 91 ILE A C 1
ATOM 734 O O . ILE A 1 91 ? -8.664 3.930 -8.915 1.00 93.25 91 ILE A O 1
ATOM 738 N N . TYR A 1 92 ? -7.804 4.057 -10.980 1.00 90.88 92 TYR A N 1
ATOM 739 C CA . TYR A 1 92 ? -7.661 5.515 -10.974 1.00 90.88 92 TYR A CA 1
ATOM 740 C C . TYR A 1 92 ? -9.008 6.226 -10.833 1.00 90.88 92 TYR A C 1
ATOM 742 O O . TYR A 1 92 ? -9.135 7.098 -9.979 1.00 90.88 92 TYR A O 1
ATOM 750 N N . GLU A 1 93 ? -10.026 5.788 -11.575 1.00 90.44 93 GLU A N 1
ATOM 751 C CA . GLU A 1 93 ? -11.394 6.311 -11.452 1.00 90.44 93 GLU A CA 1
ATOM 752 C C . GLU A 1 93 ? -11.957 6.117 -10.034 1.00 90.44 93 GLU A C 1
ATOM 754 O O . GLU A 1 93 ? -12.578 7.020 -9.469 1.00 90.44 93 GLU A O 1
ATOM 759 N N . LEU A 1 94 ? -11.727 4.950 -9.423 1.00 91.94 94 LEU A N 1
ATOM 760 C CA . LEU A 1 94 ? -12.129 4.701 -8.037 1.00 91.94 94 LEU A CA 1
ATOM 761 C C . LEU A 1 94 ? -11.388 5.613 -7.057 1.00 91.94 94 LEU A C 1
ATOM 763 O O . LEU A 1 94 ? -12.022 6.173 -6.165 1.00 91.94 94 LEU A O 1
ATOM 767 N N . ILE A 1 95 ? -10.074 5.785 -7.219 1.00 92.12 95 ILE A N 1
ATOM 768 C CA . ILE A 1 95 ? -9.287 6.682 -6.369 1.00 92.12 95 ILE A CA 1
ATOM 769 C C . ILE A 1 95 ? -9.843 8.104 -6.474 1.00 92.12 95 ILE A C 1
ATOM 771 O O . ILE A 1 95 ? -10.155 8.683 -5.435 1.00 92.12 95 ILE A O 1
ATOM 775 N N . ASP A 1 96 ? -10.030 8.638 -7.683 1.00 90.31 96 ASP A N 1
ATOM 776 C CA . ASP A 1 96 ? -10.562 9.991 -7.903 1.00 90.31 96 ASP A CA 1
ATOM 777 C C . ASP A 1 96 ? -11.906 10.201 -7.190 1.00 90.31 96 ASP A C 1
ATOM 779 O O . ASP A 1 96 ? -12.075 11.175 -6.456 1.00 90.31 96 ASP A O 1
ATOM 783 N N . ASN A 1 97 ? -12.836 9.250 -7.308 1.00 90.69 97 ASN A N 1
ATOM 784 C CA . ASN A 1 97 ? -14.134 9.336 -6.633 1.00 90.69 97 ASN A CA 1
ATOM 785 C C . ASN A 1 97 ? -14.007 9.330 -5.101 1.00 90.69 97 ASN A C 1
ATOM 787 O O . ASN A 1 97 ? -14.709 10.052 -4.392 1.00 90.69 97 ASN A O 1
ATOM 791 N N . VAL A 1 98 ? -13.109 8.503 -4.573 1.00 93.12 98 VAL A N 1
ATOM 792 C CA . VAL A 1 98 ? -12.994 8.243 -3.134 1.00 93.12 98 VAL A CA 1
ATOM 793 C C . VAL A 1 98 ? -12.190 9.325 -2.417 1.00 93.12 98 VAL A C 1
ATOM 795 O O . VAL A 1 98 ? -12.414 9.560 -1.225 1.00 93.12 98 VAL A O 1
ATOM 798 N N . CYS A 1 99 ? -11.284 10.021 -3.107 1.00 90.69 99 CYS A N 1
ATOM 799 C CA . CYS A 1 99 ? -10.470 11.095 -2.533 1.00 90.69 99 CYS A CA 1
ATOM 800 C C . CYS A 1 99 ? -11.318 12.194 -1.879 1.00 90.69 99 CYS A C 1
ATOM 802 O O . CYS A 1 99 ? -10.946 12.685 -0.814 1.00 90.69 99 CYS A O 1
ATOM 804 N N . HIS A 1 100 ? -12.482 12.501 -2.454 1.00 88.50 100 HIS A N 1
ATOM 805 C CA . HIS A 1 100 ? -13.413 13.541 -2.000 1.00 88.50 100 HIS A CA 1
ATOM 806 C C . HIS A 1 100 ? -14.339 13.117 -0.846 1.00 88.50 100 HIS A C 1
ATOM 808 O O . HIS A 1 100 ? -15.251 13.854 -0.485 1.00 88.50 100 HIS A O 1
ATOM 814 N N . THR A 1 101 ? -14.141 11.928 -0.273 1.00 92.25 101 THR A N 1
ATOM 815 C CA . THR A 1 101 ? -14.979 11.396 0.812 1.00 92.25 101 THR A CA 1
ATOM 816 C C . THR A 1 101 ? -14.144 11.034 2.037 1.00 92.25 101 THR A C 1
ATOM 818 O O . THR A 1 101 ? -12.953 10.755 1.923 1.00 92.25 101 THR A O 1
ATOM 821 N N . ASP A 1 102 ? -14.784 10.968 3.204 1.00 90.81 102 ASP A N 1
ATOM 822 C CA . ASP A 1 102 ? -14.180 10.475 4.453 1.00 90.81 102 ASP A CA 1
ATOM 823 C C . ASP A 1 102 ? -14.431 8.976 4.701 1.00 90.81 102 ASP A C 1
ATOM 825 O O . ASP A 1 102 ? -14.130 8.454 5.776 1.00 90.81 102 ASP A O 1
ATOM 829 N N . SER A 1 103 ? -14.975 8.271 3.705 1.00 93.25 103 SER A N 1
ATOM 830 C CA . SER A 1 103 ? -15.243 6.836 3.781 1.00 93.25 103 SER A CA 1
ATOM 831 C C . SER A 1 103 ? -13.963 6.033 4.019 1.00 93.25 103 SER A C 1
ATOM 833 O O . SER A 1 103 ? -12.881 6.378 3.522 1.00 93.25 103 SER A O 1
ATOM 835 N N . THR A 1 104 ? -14.105 4.939 4.770 1.00 95.69 104 THR A N 1
ATOM 836 C CA . THR A 1 104 ? -13.049 3.942 4.948 1.00 95.69 104 THR A CA 1
ATOM 837 C C . THR A 1 104 ? -12.791 3.224 3.629 1.00 95.69 104 THR A C 1
ATOM 839 O O . THR A 1 104 ? -13.710 2.936 2.860 1.00 95.69 104 THR A O 1
ATOM 842 N N . VAL A 1 105 ? -11.515 2.975 3.350 1.00 97.69 105 VAL A N 1
ATOM 843 C CA . VAL A 1 105 ? -11.080 2.308 2.120 1.00 97.69 105 VAL A CA 1
ATOM 844 C C . VAL A 1 105 ? -10.277 1.081 2.499 1.00 97.69 105 VAL A C 1
ATOM 846 O O . VAL A 1 105 ? -9.292 1.200 3.228 1.00 97.69 105 VAL A O 1
ATOM 849 N N . LEU A 1 106 ? -10.671 -0.076 1.981 1.00 98.12 106 LEU A N 1
ATOM 850 C CA . LEU A 1 106 ? -9.917 -1.315 2.064 1.00 98.12 106 LEU A CA 1
ATOM 851 C C . LEU A 1 106 ? -9.212 -1.561 0.728 1.00 98.12 106 LEU A C 1
ATOM 853 O O . LEU A 1 106 ? -9.850 -1.684 -0.313 1.00 98.12 106 LEU A O 1
ATOM 857 N N . ILE A 1 107 ? -7.886 -1.631 0.751 1.00 98.25 107 ILE A N 1
ATOM 858 C CA . ILE A 1 107 ? -7.057 -1.922 -0.417 1.00 98.25 107 ILE A CA 1
ATOM 859 C C . ILE A 1 107 ? -6.628 -3.386 -0.344 1.00 98.25 107 ILE A C 1
ATOM 861 O O . ILE A 1 107 ? -5.839 -3.776 0.518 1.00 98.25 107 ILE A O 1
ATOM 865 N N . THR A 1 108 ? -7.120 -4.205 -1.263 1.00 97.88 108 THR A N 1
ATOM 866 C CA . THR A 1 108 ? -6.772 -5.629 -1.331 1.00 97.88 108 THR A CA 1
ATOM 867 C C . THR A 1 108 ? -5.781 -5.890 -2.455 1.00 97.88 108 THR A C 1
ATOM 869 O O . THR A 1 108 ? -5.718 -5.153 -3.438 1.00 97.88 108 THR A O 1
ATOM 872 N N . GLY A 1 109 ? -4.968 -6.931 -2.314 1.00 96.38 109 GLY A N 1
ATOM 873 C CA . GLY A 1 109 ? -4.073 -7.383 -3.375 1.00 96.38 109 GLY A CA 1
ATOM 874 C C . GLY A 1 109 ? -2.778 -7.967 -2.839 1.00 96.38 109 GLY A C 1
ATOM 875 O O . GLY A 1 109 ? -2.388 -7.747 -1.688 1.00 96.38 109 GLY A O 1
ATOM 876 N N . GLU A 1 110 ? -2.082 -8.697 -3.702 1.00 95.94 110 GLU A N 1
ATOM 877 C CA . GLU A 1 110 ? -0.867 -9.420 -3.333 1.00 95.94 110 GLU A CA 1
ATOM 878 C C . GLU A 1 110 ? 0.243 -8.502 -2.795 1.00 95.94 110 GLU A C 1
ATOM 880 O O . GLU A 1 110 ? 0.232 -7.270 -2.938 1.00 95.94 110 GLU A O 1
ATOM 885 N N . SER A 1 111 ? 1.245 -9.101 -2.151 1.00 92.44 111 SER A N 1
ATOM 886 C CA . SER A 1 111 ? 2.407 -8.345 -1.692 1.00 92.44 111 SER A CA 1
ATOM 887 C C . SER A 1 111 ? 3.166 -7.749 -2.881 1.00 92.44 111 SER A C 1
ATOM 889 O O . SER A 1 111 ? 3.379 -8.397 -3.905 1.00 92.44 111 SER A O 1
ATOM 891 N N . GLY A 1 112 ? 3.579 -6.488 -2.745 1.00 92.12 112 GLY A N 1
ATOM 892 C CA . GLY A 1 112 ? 4.368 -5.793 -3.764 1.00 92.12 112 GLY A CA 1
ATOM 893 C C . GLY A 1 112 ? 3.570 -5.239 -4.950 1.00 92.12 112 GLY A C 1
ATOM 894 O O . GLY A 1 112 ? 4.186 -4.819 -5.923 1.00 92.12 112 GLY A O 1
ATOM 895 N N . THR A 1 113 ? 2.233 -5.206 -4.902 1.00 94.75 113 THR A N 1
ATOM 896 C CA . THR A 1 113 ? 1.383 -4.620 -5.966 1.00 94.75 113 THR A CA 1
ATOM 897 C C . THR A 1 113 ? 1.279 -3.093 -5.934 1.00 94.75 113 THR A C 1
ATOM 899 O O . THR A 1 113 ? 0.835 -2.507 -6.922 1.00 94.75 113 THR A O 1
ATOM 902 N N . GLY A 1 114 ? 1.706 -2.452 -4.836 1.00 93.19 114 GLY A N 1
ATOM 903 C CA . GLY A 1 114 ? 1.704 -0.991 -4.673 1.00 93.19 114 GLY A CA 1
ATOM 904 C C . GLY A 1 114 ? 0.614 -0.422 -3.753 1.00 93.19 114 GLY A C 1
ATOM 905 O O . GLY A 1 114 ? 0.293 0.756 -3.876 1.00 93.19 114 GLY A O 1
ATOM 906 N N . LYS A 1 115 ? 0.060 -1.214 -2.821 1.00 95.69 115 LYS A N 1
ATOM 907 C CA . LYS A 1 115 ? -1.026 -0.793 -1.906 1.00 95.69 115 LYS A CA 1
ATOM 908 C C . LYS A 1 115 ? -0.746 0.523 -1.161 1.00 95.69 115 LYS A C 1
ATOM 910 O O . LYS A 1 115 ? -1.600 1.403 -1.128 1.00 95.69 115 LYS A O 1
ATOM 915 N N . GLU A 1 116 ? 0.471 0.709 -0.643 1.00 94.19 116 GLU A N 1
ATOM 916 C CA . GLU A 1 116 ? 0.856 1.956 0.037 1.00 94.19 116 GLU A CA 1
ATOM 917 C C . GLU A 1 116 ? 0.838 3.175 -0.904 1.00 94.19 116 GLU A C 1
ATOM 919 O O . GLU A 1 116 ? 0.437 4.266 -0.498 1.00 94.19 116 GLU A O 1
ATOM 924 N N . LEU A 1 117 ? 1.233 3.011 -2.174 1.00 93.00 117 LEU A N 1
ATOM 925 C CA . LEU A 1 117 ? 1.204 4.107 -3.150 1.00 93.00 117 LEU A CA 1
ATOM 926 C C . LEU A 1 117 ? -0.231 4.564 -3.419 1.00 93.00 117 LEU A C 1
ATOM 928 O O . LEU A 1 117 ? -0.473 5.764 -3.520 1.00 93.00 117 LEU A O 1
ATOM 932 N N . VAL A 1 118 ? -1.178 3.625 -3.462 1.00 95.25 118 VAL A N 1
ATOM 933 C CA . VAL A 1 118 ? -2.613 3.918 -3.587 1.00 95.25 118 VAL A CA 1
ATOM 934 C C . VAL A 1 118 ? -3.134 4.653 -2.359 1.00 95.25 118 VAL A C 1
ATOM 936 O O . VAL A 1 118 ? -3.779 5.687 -2.501 1.00 95.25 118 VAL A O 1
ATOM 939 N N . ALA A 1 119 ? -2.797 4.197 -1.151 1.00 95.75 119 ALA A N 1
ATOM 940 C CA . ALA A 1 119 ? -3.191 4.889 0.077 1.00 95.75 119 ALA A CA 1
ATOM 941 C C . ALA A 1 119 ? -2.661 6.333 0.127 1.00 95.75 119 ALA A C 1
ATOM 943 O O . ALA A 1 119 ? -3.391 7.265 0.472 1.00 95.75 119 ALA A O 1
ATOM 944 N N . ARG A 1 120 ? -1.398 6.534 -0.272 1.00 94.50 120 ARG A N 1
ATOM 945 C CA . ARG A 1 120 ? -0.787 7.867 -0.378 1.00 94.50 120 ARG A CA 1
ATOM 946 C C . ARG A 1 120 ? -1.473 8.723 -1.433 1.00 94.50 120 ARG A C 1
ATOM 948 O O . ARG A 1 120 ? -1.719 9.896 -1.175 1.00 94.50 120 ARG A O 1
ATOM 955 N N . ALA A 1 121 ? -1.791 8.154 -2.592 1.00 92.94 121 ALA A N 1
ATOM 956 C CA . ALA A 1 121 ? -2.518 8.846 -3.648 1.00 92.94 121 ALA A CA 1
ATOM 957 C C . ALA A 1 121 ? -3.896 9.323 -3.176 1.00 92.94 121 ALA A C 1
ATOM 959 O O . ALA A 1 121 ? -4.234 10.482 -3.411 1.00 92.94 121 ALA A O 1
ATOM 960 N N . ILE A 1 122 ? -4.638 8.480 -2.449 1.00 94.38 122 ILE A N 1
ATOM 961 C CA . ILE A 1 122 ? -5.934 8.853 -1.868 1.00 94.38 122 ILE A CA 1
ATOM 962 C C . ILE A 1 122 ? -5.777 10.041 -0.916 1.00 94.38 122 ILE A C 1
ATOM 964 O O . ILE A 1 122 ? -6.501 11.028 -1.016 1.00 94.38 122 ILE A O 1
ATOM 968 N N . HIS A 1 123 ? -4.802 9.982 -0.008 1.00 94.62 123 HIS A N 1
ATOM 969 C CA . HIS A 1 123 ? -4.561 11.063 0.945 1.00 94.62 123 HIS A CA 1
ATOM 970 C C . HIS A 1 123 ? -4.160 12.378 0.253 1.00 94.62 123 HIS A C 1
ATOM 972 O O . HIS A 1 123 ? -4.750 13.423 0.533 1.00 94.62 123 HIS A O 1
ATOM 978 N N . LEU A 1 124 ? -3.196 12.327 -0.674 1.00 91.69 124 LEU A N 1
ATOM 979 C CA . LEU A 1 124 ? -2.647 13.505 -1.359 1.00 91.69 124 LEU A CA 1
ATOM 980 C C . LEU A 1 124 ? -3.662 14.239 -2.243 1.00 91.69 124 LEU A C 1
ATOM 982 O O . LEU A 1 124 ? -3.447 15.413 -2.548 1.00 91.69 124 LEU A O 1
ATOM 986 N N . ASN A 1 125 ? -4.737 13.564 -2.643 1.00 90.25 125 ASN A N 1
ATOM 987 C CA . ASN A 1 125 ? -5.819 14.130 -3.446 1.00 90.25 125 ASN A CA 1
ATOM 988 C C . ASN A 1 125 ? -7.100 14.384 -2.631 1.00 90.25 125 ASN A C 1
ATOM 990 O O . ASN A 1 125 ? -8.099 14.836 -3.183 1.00 90.25 125 ASN A O 1
ATOM 994 N N . SER A 1 126 ? -7.079 14.126 -1.321 1.00 92.44 126 SER A N 1
ATOM 995 C CA . SER A 1 126 ? -8.211 14.379 -0.426 1.00 92.44 126 SER A CA 1
ATOM 996 C C . SER A 1 126 ? -8.198 15.779 0.187 1.00 92.44 126 SER A C 1
ATOM 998 O O . SER A 1 126 ? -7.169 16.455 0.225 1.00 92.44 126 SER A O 1
ATOM 1000 N N . GLU A 1 127 ? -9.324 16.177 0.782 1.00 91.50 127 GLU A N 1
ATOM 1001 C CA . GLU A 1 127 ? -9.423 17.404 1.591 1.00 91.50 127 GLU A CA 1
ATOM 1002 C C . GLU A 1 127 ? -8.505 17.374 2.828 1.00 91.50 127 GLU A C 1
ATOM 1004 O O . GLU A 1 127 ? -8.122 18.418 3.354 1.00 91.50 127 GLU A O 1
ATOM 1009 N N . ARG A 1 128 ? -8.079 16.177 3.256 1.00 93.69 128 ARG A N 1
ATOM 1010 C CA . ARG A 1 128 ? -7.169 15.957 4.390 1.00 93.69 128 ARG A CA 1
ATOM 1011 C C . ARG A 1 128 ? -5.687 16.011 4.016 1.00 93.69 128 ARG A C 1
ATOM 1013 O O . ARG A 1 128 ? -4.852 15.800 4.892 1.00 93.69 128 ARG A O 1
ATOM 1020 N N . LYS A 1 129 ? -5.341 16.333 2.762 1.00 92.62 129 LYS A N 1
ATOM 1021 C CA . LYS A 1 129 ? -3.955 16.529 2.289 1.00 92.62 129 LYS A CA 1
ATOM 1022 C C . LYS A 1 129 ? -3.088 17.431 3.192 1.00 92.62 129 LYS A C 1
ATOM 1024 O O . LYS A 1 129 ? -1.900 17.142 3.309 1.00 92.62 129 LYS A O 1
ATOM 1029 N N . PRO A 1 130 ? -3.599 18.521 3.807 1.00 93.06 130 PRO A N 1
ATOM 1030 C CA . PRO A 1 130 ? -2.780 19.351 4.697 1.00 93.06 130 PRO A CA 1
ATOM 1031 C C . PRO A 1 130 ? -2.427 18.665 6.026 1.00 93.06 130 PRO A C 1
ATOM 1033 O O . PRO A 1 130 ? -1.518 19.115 6.722 1.00 93.06 130 PRO A O 1
ATOM 1036 N N . GLY A 1 131 ? -3.175 17.624 6.405 1.00 93.88 131 GLY A N 1
ATOM 1037 C CA . GLY A 1 131 ? -2.994 16.877 7.642 1.00 93.88 131 GLY A CA 1
ATOM 1038 C C . GLY A 1 131 ? -1.924 15.782 7.546 1.00 93.88 131 GLY A C 1
ATOM 1039 O O . GLY A 1 131 ? -1.393 15.497 6.473 1.00 93.88 131 GLY A O 1
ATOM 1040 N N . PRO A 1 132 ? -1.594 15.133 8.674 1.00 95.44 132 PRO A N 1
ATOM 1041 C CA . PRO A 1 132 ? -0.595 14.069 8.710 1.00 95.44 132 PRO A CA 1
ATOM 1042 C C . PRO A 1 132 ? -1.053 12.806 7.961 1.00 95.44 132 PRO A C 1
ATOM 1044 O O . PRO A 1 132 ? -2.205 12.387 8.065 1.00 95.44 132 PRO A O 1
ATOM 1047 N N . PHE A 1 133 ? -0.118 12.143 7.276 1.00 96.06 133 PHE A N 1
ATOM 1048 C CA . PHE A 1 133 ? -0.294 10.787 6.749 1.00 96.06 133 PHE A CA 1
ATOM 1049 C C . PHE A 1 133 ? 0.538 9.804 7.573 1.00 96.06 133 PHE A C 1
ATOM 1051 O O . PHE A 1 133 ? 1.750 9.669 7.372 1.00 96.06 133 PHE A O 1
ATOM 1058 N N . MET A 1 134 ? -0.107 9.128 8.518 1.00 96.25 134 MET A N 1
ATOM 1059 C CA . MET A 1 134 ? 0.548 8.159 9.390 1.00 96.25 134 MET A CA 1
ATOM 1060 C C . MET A 1 134 ? 0.440 6.762 8.795 1.00 96.25 134 MET A C 1
ATOM 1062 O O . MET A 1 134 ? -0.648 6.314 8.461 1.00 96.25 134 MET A O 1
ATOM 1066 N N . VAL A 1 135 ? 1.565 6.056 8.709 1.00 94.69 135 VAL A N 1
ATOM 1067 C CA . VAL A 1 135 ? 1.614 4.659 8.256 1.00 94.69 135 VAL A CA 1
ATOM 1068 C C . VAL A 1 135 ? 1.924 3.756 9.436 1.00 94.69 135 VAL A C 1
ATOM 1070 O O . VAL A 1 135 ? 2.866 4.026 10.190 1.00 94.69 135 VAL A O 1
ATOM 1073 N N . LEU A 1 136 ? 1.168 2.674 9.575 1.00 94.12 136 LEU A N 1
ATOM 1074 C CA . LEU A 1 136 ? 1.479 1.583 10.482 1.00 94.12 136 LEU A CA 1
ATOM 1075 C C . LEU A 1 136 ? 1.391 0.255 9.735 1.00 94.12 136 LEU A C 1
ATOM 1077 O O . LEU A 1 136 ? 0.353 -0.065 9.172 1.00 94.12 136 LEU A O 1
ATOM 1081 N N . ASN A 1 137 ? 2.473 -0.516 9.775 1.00 92.12 137 ASN A N 1
ATOM 1082 C CA . ASN A 1 137 ? 2.461 -1.906 9.348 1.00 92.12 137 ASN A CA 1
ATOM 1083 C C . ASN A 1 137 ? 2.105 -2.786 10.556 1.00 92.12 137 ASN A C 1
ATOM 1085 O O . ASN A 1 137 ? 2.836 -2.801 11.551 1.00 92.12 137 ASN A O 1
ATOM 1089 N N . CYS A 1 138 ? 0.976 -3.482 10.470 1.00 89.31 138 CYS A N 1
ATOM 1090 C CA . CYS A 1 138 ? 0.439 -4.317 11.537 1.00 89.31 138 CYS A CA 1
ATOM 1091 C C . CYS A 1 138 ? 1.196 -5.643 11.701 1.00 89.31 138 CYS A C 1
ATOM 1093 O O . CYS A 1 138 ? 1.248 -6.164 12.806 1.00 89.31 138 CYS A O 1
ATOM 1095 N N . SER A 1 139 ? 1.865 -6.160 10.671 1.00 85.00 139 SER A N 1
ATOM 1096 C CA . SER A 1 139 ? 2.624 -7.414 10.767 1.00 85.00 139 SER A CA 1
ATOM 1097 C C . SER A 1 139 ? 4.001 -7.247 11.435 1.00 85.00 139 SER A C 1
ATOM 1099 O O . SER A 1 139 ? 4.687 -8.231 11.702 1.00 85.00 139 SER A O 1
ATOM 1101 N N . ALA A 1 140 ? 4.448 -6.010 11.681 1.00 79.75 140 ALA A N 1
ATOM 1102 C CA . ALA A 1 140 ? 5.805 -5.710 12.147 1.00 79.75 140 ALA A CA 1
ATOM 1103 C C . ALA A 1 140 ? 6.002 -5.794 13.675 1.00 79.75 140 ALA A C 1
ATOM 1105 O O . ALA A 1 140 ? 7.134 -5.678 14.148 1.00 79.75 140 ALA A O 1
ATOM 1106 N N . PHE A 1 141 ? 4.930 -5.961 14.457 1.00 76.81 141 PHE A N 1
ATOM 1107 C CA . PHE A 1 141 ? 4.971 -5.846 15.917 1.00 76.81 141 PHE A CA 1
ATOM 1108 C C . PHE A 1 141 ? 4.377 -7.064 16.621 1.00 76.81 141 PHE A C 1
ATOM 1110 O O . PHE A 1 141 ? 3.395 -7.649 16.176 1.00 76.81 141 PHE A O 1
ATOM 1117 N N . VAL A 1 142 ? 4.935 -7.383 17.791 1.00 78.56 142 VAL A N 1
ATOM 1118 C CA . VAL A 1 142 ? 4.282 -8.262 18.771 1.00 78.56 142 VAL A CA 1
ATOM 1119 C C . VAL A 1 142 ? 3.040 -7.550 19.322 1.00 78.56 142 VAL A C 1
ATOM 1121 O O . VAL A 1 142 ? 3.039 -6.326 19.448 1.00 78.56 142 VAL A O 1
ATOM 1124 N N . GLU A 1 143 ? 2.000 -8.302 19.682 1.00 76.50 143 GLU A N 1
ATOM 1125 C CA . GLU A 1 143 ? 0.676 -7.791 20.071 1.00 76.50 143 GLU A CA 1
ATOM 1126 C C . GLU A 1 143 ? 0.701 -6.583 21.030 1.00 76.50 143 GLU A C 1
ATOM 1128 O O . GLU A 1 143 ? 0.108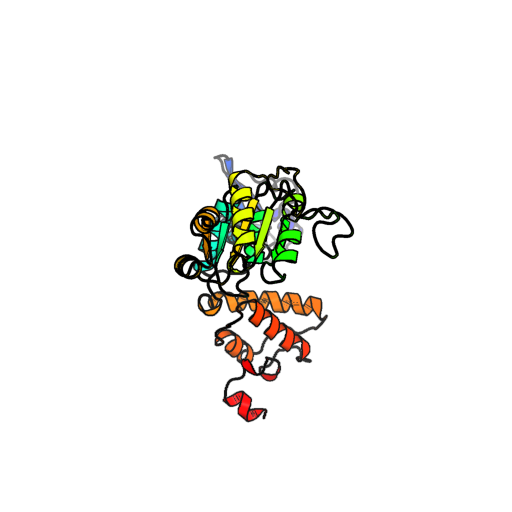 -5.544 20.738 1.00 76.50 143 GLU A O 1
ATOM 1133 N N . THR A 1 144 ? 1.440 -6.664 22.140 1.00 77.25 144 THR A N 1
ATOM 1134 C CA . THR A 1 144 ? 1.512 -5.578 23.138 1.00 77.25 144 THR A CA 1
ATOM 1135 C C . THR A 1 144 ? 2.153 -4.300 22.590 1.00 77.25 144 THR A C 1
ATOM 1137 O O . THR A 1 144 ? 1.747 -3.188 22.937 1.00 77.25 144 THR A O 1
ATOM 1140 N N . LEU A 1 145 ? 3.138 -4.439 21.698 1.00 85.12 145 LEU A N 1
ATOM 1141 C CA . LEU A 1 145 ? 3.770 -3.313 21.015 1.00 85.12 145 LEU A CA 1
ATOM 1142 C C . LEU A 1 145 ? 2.844 -2.727 19.946 1.00 85.12 145 LEU A C 1
ATOM 1144 O O . LEU A 1 145 ? 2.836 -1.513 19.767 1.00 85.12 145 LEU A O 1
ATOM 1148 N N . MET A 1 146 ? 2.028 -3.554 19.289 1.00 89.00 146 MET A N 1
ATOM 1149 C CA . MET A 1 146 ? 1.046 -3.094 18.307 1.00 89.00 146 MET A CA 1
ATOM 1150 C C . MET A 1 146 ? -0.015 -2.195 18.946 1.00 89.00 146 MET A C 1
ATOM 1152 O O . MET A 1 146 ? -0.279 -1.105 18.436 1.00 89.00 146 MET A O 1
ATOM 1156 N N . GLU A 1 147 ? -0.588 -2.607 20.082 1.00 90.25 147 GLU A N 1
ATOM 1157 C CA . GLU A 1 147 ? -1.557 -1.779 20.811 1.00 90.25 147 GLU A CA 1
ATOM 1158 C C . GLU A 1 147 ? -0.952 -0.437 21.231 1.00 90.25 147 GLU A C 1
ATOM 1160 O O . GLU A 1 147 ? -1.561 0.618 21.053 1.00 90.25 147 GLU A O 1
ATOM 1165 N N . SER A 1 148 ? 0.270 -0.487 21.759 1.00 91.56 148 SER A N 1
ATOM 1166 C CA . SER A 1 148 ? 1.028 0.682 22.197 1.00 91.56 148 SER A CA 1
ATOM 1167 C C . SER A 1 148 ? 1.376 1.626 21.039 1.00 91.56 148 SER A C 1
ATOM 1169 O O . SER A 1 148 ? 1.308 2.843 21.201 1.00 91.56 148 SER A O 1
ATOM 1171 N N . GLU A 1 149 ? 1.703 1.110 19.851 1.00 92.81 149 GLU A N 1
ATOM 1172 C CA . GLU A 1 149 ? 1.928 1.944 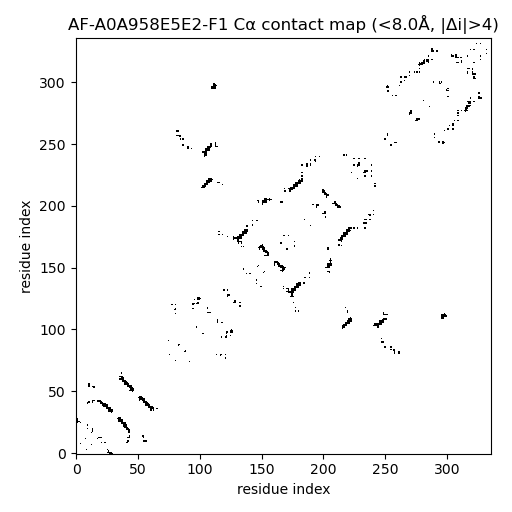18.666 1.00 92.81 149 GLU A CA 1
ATOM 1173 C C . GLU A 1 149 ? 0.624 2.566 18.153 1.00 92.81 149 GLU A C 1
ATOM 1175 O O . GLU A 1 149 ? 0.611 3.759 17.854 1.00 92.81 149 GLU A O 1
ATOM 1180 N N . LEU A 1 150 ? -0.477 1.809 18.074 1.00 94.00 150 LEU A N 1
ATOM 1181 C CA . LEU A 1 150 ? -1.772 2.308 17.589 1.00 94.00 150 LEU A CA 1
ATOM 1182 C C . LEU A 1 150 ? -2.377 3.361 18.518 1.00 94.00 150 LEU A C 1
ATOM 1184 O O . LEU A 1 150 ? -2.687 4.474 18.082 1.00 94.00 150 LEU A O 1
ATOM 1188 N N . PHE A 1 151 ? -2.539 3.000 19.789 1.00 95.00 151 PHE A N 1
ATOM 1189 C CA . PHE A 1 151 ? -3.316 3.753 20.772 1.00 95.00 151 PHE A CA 1
ATOM 1190 C C . PHE A 1 151 ? -2.440 4.525 21.757 1.00 95.00 151 PHE A C 1
ATOM 1192 O O . PHE A 1 151 ? -2.955 5.311 22.541 1.00 95.00 151 PHE A O 1
ATOM 1199 N N . GLY A 1 152 ? -1.121 4.346 21.738 1.00 94.81 152 GLY A N 1
ATOM 1200 C CA . GLY A 1 152 ? -0.246 4.966 22.726 1.00 94.81 152 GLY A CA 1
ATOM 1201 C C . GLY A 1 152 ? -0.339 4.277 24.082 1.00 94.81 152 GLY A C 1
ATOM 1202 O O . GLY A 1 152 ? -1.150 3.379 24.312 1.00 94.81 152 GLY A O 1
ATOM 1203 N N . HIS A 1 153 ? 0.503 4.712 25.010 1.00 95.06 153 HIS A N 1
ATOM 1204 C CA . HIS A 1 153 ? 0.520 4.180 26.368 1.00 95.06 153 HIS A CA 1
ATOM 1205 C C . HIS A 1 153 ? 0.818 5.266 27.389 1.00 95.06 153 HIS A C 1
ATOM 1207 O O . HIS A 1 153 ? 1.496 6.257 27.098 1.00 95.06 153 HIS A O 1
ATOM 1213 N N . GLU A 1 154 ? 0.338 5.043 28.607 1.00 95.06 154 GLU A N 1
ATOM 1214 C CA . GLU A 1 154 ? 0.745 5.812 29.775 1.00 95.06 154 GLU A CA 1
ATOM 1215 C C . GLU A 1 154 ? 1.974 5.199 30.457 1.00 95.06 154 GLU A C 1
ATOM 1217 O O . GLU A 1 154 ? 2.293 4.015 30.301 1.00 95.06 154 GLU A O 1
ATOM 1222 N N . LYS A 1 155 ? 2.691 6.021 31.227 1.00 94.06 155 LYS A N 1
ATOM 1223 C CA . LYS A 1 155 ? 3.804 5.557 32.058 1.00 94.06 155 LYS A CA 1
ATOM 1224 C C . LYS A 1 155 ? 3.328 4.443 32.999 1.00 94.06 155 LYS A C 1
ATOM 1226 O O . LYS A 1 155 ? 2.369 4.623 33.740 1.00 94.06 155 LYS A O 1
ATOM 1231 N N . GLY A 1 156 ? 4.041 3.319 33.003 1.00 91.00 156 GLY A N 1
ATOM 1232 C CA . GLY A 1 156 ? 3.734 2.159 33.844 1.00 91.00 156 GLY A CA 1
ATOM 1233 C C . GLY A 1 156 ? 2.680 1.201 33.280 1.00 91.00 156 GLY A C 1
ATOM 1234 O O . GLY A 1 156 ? 2.339 0.242 33.961 1.00 91.00 156 GLY A O 1
ATOM 1235 N N . ALA A 1 157 ? 2.195 1.408 32.050 1.00 89.12 157 ALA A N 1
ATOM 1236 C CA . ALA A 1 157 ? 1.190 0.536 31.433 1.00 89.12 157 ALA A CA 1
ATOM 1237 C C . ALA A 1 157 ? 1.659 -0.919 31.216 1.00 89.12 157 ALA A C 1
ATOM 1239 O O . ALA A 1 157 ? 0.841 -1.834 31.205 1.00 89.12 157 ALA A O 1
ATOM 1240 N N . PHE A 1 158 ? 2.964 -1.134 31.034 1.00 87.25 158 PHE A N 1
ATOM 1241 C CA . PHE A 1 158 ? 3.599 -2.450 30.924 1.00 87.25 158 PHE A CA 1
ATOM 1242 C C . PHE A 1 158 ? 5.082 -2.369 31.327 1.00 87.25 158 PHE A C 1
ATOM 1244 O O . PHE A 1 158 ? 5.643 -1.281 31.507 1.00 87.25 158 PHE A O 1
ATOM 1251 N N . THR A 1 159 ? 5.742 -3.520 31.463 1.00 82.88 159 THR A N 1
ATOM 1252 C CA . THR A 1 159 ? 7.183 -3.606 31.742 1.00 82.88 159 THR A CA 1
ATOM 1253 C C . THR A 1 159 ? 7.992 -2.946 30.620 1.00 82.88 159 THR A C 1
ATOM 1255 O O . THR A 1 159 ? 8.034 -3.424 29.493 1.00 82.88 159 THR A O 1
ATOM 1258 N N . GLY A 1 160 ? 8.631 -1.810 30.921 1.00 83.94 160 GLY A N 1
ATOM 1259 C CA . GLY A 1 160 ? 9.365 -0.995 29.941 1.00 83.94 160 GLY A CA 1
ATOM 1260 C C . GLY A 1 160 ? 8.671 0.314 29.536 1.00 83.94 160 GLY A C 1
ATOM 1261 O O . GLY A 1 160 ? 9.293 1.148 28.878 1.00 83.94 160 GLY A O 1
ATOM 1262 N N . ALA A 1 161 ? 7.435 0.564 29.984 1.00 88.19 161 ALA A N 1
ATOM 1263 C CA . ALA A 1 161 ? 6.725 1.832 29.786 1.00 88.19 161 ALA A CA 1
ATOM 1264 C C . ALA A 1 161 ? 7.254 2.942 30.723 1.00 88.19 161 ALA A C 1
ATOM 1266 O O . ALA A 1 161 ? 6.567 3.404 31.635 1.00 88.19 161 ALA A O 1
ATOM 1267 N N . ILE A 1 162 ? 8.506 3.364 30.526 1.00 90.38 162 ILE A N 1
ATOM 1268 C CA . ILE A 1 162 ? 9.199 4.343 31.390 1.00 90.38 162 ILE A CA 1
ATOM 1269 C C . ILE A 1 162 ? 8.592 5.754 31.262 1.00 90.38 162 ILE A C 1
ATOM 1271 O O . ILE A 1 162 ? 8.621 6.542 32.212 1.00 90.38 162 ILE A O 1
ATOM 1275 N N . ARG A 1 163 ? 8.017 6.073 30.098 1.00 91.38 163 ARG A N 1
ATOM 1276 C CA . ARG A 1 163 ? 7.371 7.353 29.777 1.00 91.38 163 ARG A CA 1
ATOM 1277 C C . ARG A 1 163 ? 6.067 7.107 29.029 1.00 91.38 163 ARG A C 1
ATOM 1279 O O . ARG A 1 163 ? 5.958 6.094 28.354 1.00 91.38 163 ARG A O 1
ATOM 1286 N N . SER A 1 164 ? 5.130 8.048 29.096 1.00 93.00 164 SER A N 1
ATOM 1287 C CA . SER A 1 164 ? 3.952 8.023 28.227 1.00 93.00 164 SER A CA 1
ATOM 1288 C C . SER A 1 164 ? 4.345 8.339 26.777 1.00 93.00 164 SER A C 1
ATOM 1290 O O . SER A 1 164 ? 5.263 9.132 26.535 1.00 93.00 164 SER A O 1
ATOM 1292 N N . LYS A 1 165 ? 3.647 7.742 25.808 1.00 93.69 165 LYS A N 1
ATOM 1293 C CA . LYS A 1 165 ? 3.875 7.942 24.367 1.00 93.69 165 LYS A CA 1
ATOM 1294 C C . LYS A 1 165 ? 2.530 8.051 23.632 1.00 93.69 165 LYS A C 1
ATOM 1296 O O . LYS A 1 165 ? 1.679 7.190 23.856 1.00 93.69 165 LYS A O 1
ATOM 1301 N N . PRO A 1 166 ? 2.332 9.054 22.752 1.00 94.81 166 PRO A N 1
ATOM 1302 C CA . PRO A 1 166 ? 1.129 9.139 21.926 1.00 94.81 166 PRO A CA 1
ATOM 1303 C C . PRO A 1 166 ? 1.095 8.024 20.873 1.00 94.81 166 PRO A C 1
ATOM 1305 O O . PRO A 1 166 ? 2.137 7.636 20.334 1.00 94.81 166 PRO A O 1
ATOM 1308 N N . GLY A 1 167 ? -0.107 7.532 20.573 1.00 95.25 167 GLY A N 1
ATOM 1309 C CA . GLY A 1 167 ? -0.336 6.523 19.535 1.00 95.25 167 GLY A CA 1
ATOM 1310 C C . GLY A 1 167 ? -0.431 7.102 18.124 1.00 95.25 167 GLY A C 1
ATOM 1311 O O . GLY A 1 167 ? -0.539 8.315 17.933 1.00 95.25 167 GLY A O 1
ATOM 1312 N N . ARG A 1 168 ? -0.459 6.234 17.108 1.00 95.88 168 ARG A N 1
ATOM 1313 C CA . ARG A 1 168 ? -0.651 6.642 15.707 1.00 95.88 168 ARG A CA 1
ATOM 1314 C C . ARG A 1 168 ? -1.989 7.325 15.465 1.00 95.88 168 ARG A C 1
ATOM 1316 O O . ARG A 1 168 ? -2.022 8.243 14.657 1.00 95.88 168 ARG A O 1
ATOM 1323 N N . PHE A 1 169 ? -3.054 6.944 16.170 1.00 96.62 169 PHE A N 1
ATOM 1324 C CA . PHE A 1 169 ? -4.340 7.641 16.061 1.00 96.62 169 PHE A CA 1
ATOM 1325 C C . PHE A 1 169 ? -4.259 9.106 16.505 1.00 96.62 169 PHE A C 1
ATOM 1327 O O . PHE A 1 169 ? -4.793 9.982 15.833 1.00 96.62 169 PHE A O 1
ATOM 1334 N N . GLU A 1 170 ? -3.560 9.380 17.609 1.00 96.06 170 GLU A N 1
ATOM 1335 C CA . GLU A 1 170 ? -3.309 10.747 18.081 1.00 96.06 170 GLU A CA 1
ATOM 1336 C C . GLU A 1 170 ? -2.459 11.533 17.077 1.00 96.06 170 GLU A C 1
ATOM 1338 O O . GLU A 1 170 ? -2.788 12.665 16.733 1.00 96.06 170 GLU A O 1
ATOM 1343 N N . LEU A 1 171 ? -1.389 10.917 16.566 1.00 95.75 171 LEU A N 1
ATOM 1344 C CA . LEU A 1 171 ? -0.495 11.547 15.591 1.00 95.75 171 LEU A CA 1
ATOM 1345 C C . LEU A 1 171 ? -1.155 11.771 14.221 1.00 95.75 171 LEU A C 1
ATOM 1347 O O . LEU A 1 171 ? -0.706 12.630 13.470 1.00 95.75 171 LEU A O 1
ATOM 1351 N N . ALA A 1 172 ? -2.200 11.010 13.892 1.00 96.88 172 ALA A N 1
ATOM 1352 C CA . ALA A 1 172 ? -2.948 11.112 12.640 1.00 96.88 172 ALA A CA 1
ATOM 1353 C C . ALA A 1 172 ? -4.145 12.075 12.714 1.00 96.88 172 ALA A C 1
ATOM 1355 O O . ALA A 1 172 ? -4.919 12.152 11.759 1.00 96.88 172 ALA A O 1
ATOM 1356 N N . HIS A 1 173 ? -4.333 12.780 13.834 1.00 96.62 173 HIS A N 1
ATOM 1357 C CA . HIS A 1 173 ? -5.464 13.683 14.031 1.00 96.62 173 HIS A CA 1
ATOM 1358 C C . HIS A 1 173 ? -5.565 14.742 12.916 1.00 96.62 173 HIS A C 1
ATOM 1360 O O . HIS A 1 173 ? -4.567 15.356 12.541 1.00 96.62 173 HIS A O 1
ATOM 1366 N N . ASN A 1 174 ? -6.777 14.951 12.390 1.00 95.75 174 ASN A N 1
ATOM 1367 C CA . ASN A 1 174 ? -7.100 15.769 11.210 1.00 95.75 174 ASN A CA 1
ATOM 1368 C C . ASN A 1 174 ? -6.432 15.308 9.902 1.00 95.75 174 ASN A C 1
ATOM 1370 O O . ASN A 1 174 ? -6.408 16.044 8.918 1.00 95.75 174 ASN A O 1
ATOM 1374 N N . GLY A 1 175 ? -5.912 14.084 9.870 1.00 96.56 175 GLY A N 1
ATOM 1375 C CA . GLY A 1 175 ? -5.211 13.506 8.733 1.00 96.56 175 GLY A CA 1
ATOM 1376 C C . GLY A 1 175 ? -5.729 12.118 8.376 1.00 96.56 175 GLY A C 1
ATOM 1377 O O . GLY A 1 175 ? -6.929 11.829 8.429 1.00 96.56 175 GLY A O 1
ATOM 1378 N N . THR A 1 176 ? -4.817 11.250 7.958 1.00 97.88 176 THR A N 1
ATOM 1379 C CA . THR A 1 176 ? -5.122 9.888 7.516 1.00 97.88 176 THR A CA 1
ATOM 1380 C C . THR A 1 176 ? -4.189 8.893 8.192 1.00 97.88 176 THR A C 1
ATOM 1382 O O . THR A 1 176 ? -2.976 9.103 8.240 1.00 97.88 176 THR A O 1
ATOM 1385 N N . LEU A 1 177 ? -4.755 7.797 8.694 1.00 98.06 177 LEU A N 1
ATOM 1386 C CA . LEU A 1 177 ? -4.014 6.650 9.202 1.00 98.06 177 LEU A CA 1
ATOM 1387 C C . LEU A 1 177 ? -4.150 5.496 8.207 1.00 98.06 177 LEU A C 1
ATOM 1389 O O . LEU A 1 177 ? -5.248 4.995 7.959 1.00 98.06 177 LEU A O 1
ATOM 1393 N N . PHE A 1 178 ? -3.016 5.100 7.639 1.00 98.12 178 PHE A N 1
ATOM 1394 C CA . PHE A 1 178 ? -2.881 3.936 6.784 1.00 98.12 178 PHE A CA 1
ATOM 1395 C C . PHE A 1 178 ? -2.444 2.723 7.612 1.00 98.12 178 PHE A C 1
ATOM 1397 O O . PHE A 1 178 ? -1.380 2.748 8.237 1.00 98.12 178 PHE A O 1
ATOM 1404 N N . LEU A 1 179 ? -3.276 1.683 7.613 1.00 97.44 179 LEU A N 1
ATOM 1405 C CA . LEU A 1 179 ? -3.050 0.411 8.296 1.00 97.44 179 LEU A CA 1
ATOM 1406 C C . LEU A 1 179 ? -2.692 -0.656 7.258 1.00 97.44 179 LEU A C 1
ATOM 1408 O O . LEU A 1 179 ? -3.573 -1.165 6.568 1.00 97.44 179 LEU A O 1
ATOM 1412 N N . ASP A 1 180 ? -1.407 -0.971 7.129 1.00 96.44 180 ASP A N 1
ATOM 1413 C CA . ASP A 1 180 ? -0.923 -2.009 6.219 1.00 96.44 180 ASP A CA 1
ATOM 1414 C C . ASP A 1 180 ? -0.924 -3.380 6.900 1.00 96.44 180 ASP A C 1
ATOM 1416 O O . ASP A 1 180 ? -0.619 -3.492 8.089 1.00 96.44 180 ASP A O 1
ATOM 1420 N N . GLU A 1 181 ? -1.262 -4.411 6.133 1.00 95.44 181 GLU A N 1
ATOM 1421 C CA . GLU A 1 181 ? -1.497 -5.782 6.600 1.00 95.44 181 GLU A CA 1
ATOM 1422 C C . GLU A 1 181 ? -2.498 -5.878 7.770 1.00 95.44 181 GLU A C 1
ATOM 1424 O O . GLU A 1 181 ? -2.275 -6.546 8.779 1.00 95.44 181 GLU A O 1
ATOM 1429 N N . ILE A 1 182 ? -3.662 -5.229 7.616 1.00 96.06 182 ILE A N 1
ATOM 1430 C CA . ILE A 1 182 ? -4.730 -5.213 8.631 1.00 96.06 182 ILE A CA 1
ATOM 1431 C C . ILE A 1 182 ? -5.236 -6.617 8.993 1.00 96.06 182 ILE A C 1
ATOM 1433 O O . ILE A 1 182 ? -5.725 -6.817 10.094 1.00 96.06 182 ILE A O 1
ATOM 1437 N N . GLY A 1 183 ? -5.091 -7.603 8.105 1.00 94.06 183 GLY A N 1
ATOM 1438 C CA . GLY A 1 183 ? -5.459 -8.998 8.369 1.00 94.06 183 GLY A CA 1
ATOM 1439 C C . GLY A 1 183 ? -4.567 -9.716 9.395 1.00 94.06 183 GLY A C 1
ATOM 1440 O O . GLY A 1 183 ? -4.845 -10.868 9.726 1.00 94.06 183 GLY A O 1
ATOM 1441 N N . ASP A 1 184 ? -3.495 -9.085 9.885 1.00 92.12 184 ASP A N 1
ATOM 1442 C CA . ASP A 1 184 ? -2.570 -9.652 10.882 1.00 92.12 184 ASP A CA 1
ATOM 1443 C C . ASP A 1 184 ? -2.799 -9.138 12.316 1.00 92.12 184 ASP A C 1
ATOM 1445 O O . ASP A 1 184 ? -2.059 -9.504 13.230 1.00 92.12 184 ASP A O 1
ATOM 1449 N N . ILE A 1 185 ? -3.812 -8.297 12.554 1.00 93.69 185 ILE A N 1
ATOM 1450 C CA . ILE A 1 185 ? -4.062 -7.756 13.899 1.00 93.69 185 ILE A CA 1
ATOM 1451 C C . ILE A 1 185 ? -4.699 -8.786 14.840 1.00 93.69 185 ILE A C 1
ATOM 1453 O O . ILE A 1 185 ? -5.574 -9.566 14.453 1.00 93.69 185 ILE A O 1
ATOM 1457 N N . SER A 1 186 ? -4.312 -8.736 16.117 1.00 92.19 186 SER A N 1
ATOM 1458 C CA . SER A 1 186 ? -4.865 -9.629 17.137 1.00 92.19 186 SER A CA 1
ATOM 1459 C C . SER A 1 186 ? -6.341 -9.327 17.438 1.00 92.19 186 SER A C 1
ATOM 1461 O O . SER A 1 186 ? -6.785 -8.183 17.276 1.00 92.19 186 SER A O 1
ATOM 1463 N N . PRO A 1 187 ? -7.117 -10.301 17.953 1.00 92.25 187 PRO A N 1
ATOM 1464 C CA . PRO A 1 187 ? -8.511 -10.074 18.338 1.00 92.25 187 PRO A CA 1
ATOM 1465 C C . PRO A 1 187 ? -8.701 -8.920 19.338 1.00 92.25 187 PRO A C 1
ATOM 1467 O O . PRO A 1 187 ? -9.687 -8.188 19.253 1.00 92.25 187 PRO A O 1
ATOM 1470 N N . ALA A 1 188 ? -7.750 -8.711 20.256 1.00 90.56 188 ALA A N 1
ATOM 1471 C CA . ALA A 1 188 ? -7.797 -7.605 21.215 1.00 90.56 188 ALA A CA 1
ATOM 1472 C C . ALA A 1 188 ? -7.693 -6.235 20.519 1.00 90.56 188 ALA A C 1
ATOM 1474 O O . ALA A 1 188 ? -8.471 -5.318 20.810 1.00 90.56 188 ALA A O 1
ATOM 1475 N N . VAL A 1 189 ? -6.793 -6.120 19.536 1.00 93.56 189 VAL A N 1
ATOM 1476 C CA . VAL A 1 189 ? -6.649 -4.917 18.705 1.00 93.56 189 VAL A CA 1
ATOM 1477 C C . VAL A 1 189 ? -7.906 -4.683 17.867 1.00 93.56 189 VAL A C 1
ATOM 1479 O O . VAL A 1 189 ? -8.350 -3.540 17.768 1.00 93.56 189 VAL A O 1
ATOM 1482 N N . GLN A 1 190 ? -8.521 -5.740 17.320 1.00 95.75 190 GLN A N 1
ATOM 1483 C CA . GLN A 1 190 ? -9.758 -5.637 16.528 1.00 95.75 190 GLN A CA 1
ATOM 1484 C C . GLN A 1 190 ? -10.895 -4.985 17.325 1.00 95.75 190 GLN A C 1
ATOM 1486 O O . GLN A 1 190 ? -11.547 -4.068 16.828 1.00 95.75 190 GLN A O 1
ATOM 1491 N N . VAL A 1 191 ? -11.095 -5.396 18.582 1.00 94.44 191 VAL A N 1
ATOM 1492 C CA . VAL A 1 191 ? -12.131 -4.824 19.463 1.00 94.44 191 VAL A CA 1
ATOM 1493 C C . VAL A 1 191 ? -11.895 -3.334 19.708 1.00 94.44 191 VAL A C 1
ATOM 1495 O O . VAL A 1 191 ? -12.820 -2.525 19.604 1.00 94.44 191 VAL A O 1
ATOM 1498 N N . LYS A 1 192 ? -10.652 -2.947 20.013 1.00 93.56 192 LYS A N 1
ATOM 1499 C CA . LYS A 1 192 ? -10.309 -1.538 20.248 1.00 93.56 192 LYS A CA 1
ATOM 1500 C C . LYS A 1 192 ? -10.466 -0.712 18.976 1.00 93.56 192 LYS A C 1
ATOM 1502 O O . LYS A 1 192 ? -11.050 0.366 19.035 1.00 93.56 192 LYS A O 1
ATOM 1507 N N . LEU A 1 193 ? -10.000 -1.226 17.838 1.00 95.81 193 LEU A N 1
ATOM 1508 C CA . LEU A 1 193 ? -10.112 -0.564 16.541 1.00 95.81 193 LEU A CA 1
ATOM 1509 C C . LEU A 1 193 ? -11.575 -0.318 16.158 1.00 95.81 193 LEU A C 1
ATOM 1511 O O . LEU A 1 193 ? -11.914 0.801 15.772 1.00 95.81 193 LEU A O 1
ATOM 1515 N N . LEU A 1 194 ? -12.443 -1.318 16.333 1.00 96.38 194 LEU A N 1
ATOM 1516 C CA . LEU A 1 194 ? -13.882 -1.179 16.109 1.00 96.38 194 LEU A CA 1
ATOM 1517 C C . LEU A 1 194 ? -14.465 -0.035 16.950 1.00 96.38 194 LEU A C 1
ATOM 1519 O O . LEU A 1 194 ? -15.102 0.866 16.403 1.00 96.38 194 LEU A O 1
ATOM 1523 N N . ARG A 1 195 ? -14.150 0.006 18.253 1.00 94.44 195 ARG A N 1
ATOM 1524 C CA . ARG A 1 195 ? -14.605 1.080 19.152 1.00 94.44 195 ARG A CA 1
ATOM 1525 C C . ARG A 1 195 ? -14.165 2.463 18.663 1.00 94.44 195 ARG A C 1
ATOM 1527 O O . ARG A 1 195 ? -14.954 3.407 18.745 1.00 94.44 195 ARG A O 1
ATOM 1534 N N . VAL A 1 196 ? -12.952 2.606 18.121 1.00 95.25 196 VAL A N 1
ATOM 1535 C CA . VAL A 1 196 ? -12.484 3.891 17.563 1.00 95.25 196 VAL A CA 1
ATOM 1536 C C . VAL A 1 196 ? -13.246 4.265 16.292 1.00 95.25 196 VAL A C 1
ATOM 1538 O O . VAL A 1 196 ? -13.643 5.420 16.143 1.00 95.25 196 VAL A O 1
ATOM 1541 N N . LEU A 1 197 ? -13.494 3.308 15.394 1.00 94.19 197 LEU A N 1
ATOM 1542 C CA . LEU A 1 197 ? -14.231 3.529 14.139 1.00 94.19 197 LEU A CA 1
ATOM 1543 C C . LEU A 1 197 ? -15.708 3.905 14.355 1.00 94.19 197 LEU A C 1
ATOM 1545 O O . LEU A 1 197 ? -16.324 4.554 13.501 1.00 94.19 197 LEU A O 1
ATOM 1549 N N . GLU A 1 198 ? -16.290 3.483 15.473 1.00 93.06 198 GLU A N 1
ATOM 1550 C CA . GLU A 1 198 ? -17.666 3.802 15.856 1.00 93.06 198 GLU A CA 1
ATOM 1551 C C . GLU A 1 198 ? -17.759 5.121 16.621 1.00 93.06 198 GLU A C 1
ATOM 1553 O O . GLU A 1 198 ? -18.559 5.991 16.278 1.00 93.06 198 GLU A O 1
ATOM 1558 N N . THR A 1 199 ? -16.933 5.283 17.656 1.00 94.56 199 THR A N 1
ATOM 1559 C CA . THR A 1 199 ? -17.081 6.381 18.623 1.00 94.56 199 THR A CA 1
ATOM 1560 C C . THR A 1 199 ? -16.215 7.594 18.304 1.00 94.56 199 THR A C 1
ATOM 1562 O O . THR A 1 199 ? -16.462 8.668 18.855 1.00 94.56 199 THR A O 1
ATOM 1565 N N . ARG A 1 200 ? -15.203 7.439 17.434 1.00 94.88 200 ARG A N 1
ATOM 1566 C CA . ARG A 1 200 ? -14.115 8.409 17.205 1.00 94.88 200 ARG A CA 1
ATOM 1567 C C . ARG A 1 200 ? -13.330 8.745 18.477 1.00 94.88 200 ARG A C 1
ATOM 1569 O O . ARG A 1 200 ? -12.814 9.853 18.639 1.00 94.88 200 ARG A O 1
ATOM 1576 N N . GLN A 1 201 ? -13.279 7.796 19.409 1.00 95.50 201 GLN A N 1
ATOM 1577 C CA . GLN A 1 201 ? -12.607 7.937 20.695 1.00 95.50 201 GLN A CA 1
ATOM 1578 C C . GLN A 1 201 ? -11.854 6.667 21.059 1.00 95.50 201 GLN A C 1
ATOM 1580 O O . GLN A 1 201 ? -12.257 5.564 20.691 1.00 95.50 201 GLN A O 1
ATOM 1585 N N . PHE A 1 202 ? -10.777 6.824 21.817 1.00 95.25 202 PHE A N 1
ATOM 1586 C CA . PHE A 1 202 ? -10.044 5.703 22.390 1.00 95.25 202 PHE A CA 1
ATOM 1587 C C . PHE A 1 202 ? -9.349 6.094 23.691 1.00 95.25 202 PHE A C 1
ATOM 1589 O O . PHE A 1 202 ? -9.270 7.268 24.047 1.00 95.25 202 PHE A O 1
ATOM 1596 N N . GLU A 1 203 ? -8.830 5.095 24.392 1.00 94.44 203 GLU A N 1
ATOM 1597 C CA . GLU A 1 203 ? -8.034 5.253 25.605 1.00 94.44 203 GLU A CA 1
ATOM 1598 C C . GLU A 1 203 ? -6.629 4.700 25.339 1.00 94.44 203 GLU A C 1
ATOM 1600 O O . GLU A 1 203 ? -6.471 3.684 24.655 1.00 94.44 203 GLU A O 1
ATOM 1605 N N . ARG A 1 204 ? -5.601 5.370 25.868 1.00 95.00 204 ARG A N 1
ATOM 1606 C CA . ARG A 1 204 ? -4.226 4.852 25.832 1.00 95.00 204 ARG A CA 1
ATOM 1607 C C . ARG A 1 204 ? -4.127 3.566 26.643 1.00 95.00 204 ARG A C 1
ATOM 1609 O O . ARG A 1 204 ? -4.835 3.395 27.634 1.00 95.00 204 ARG A O 1
ATOM 1616 N N . VAL A 1 205 ? -3.189 2.693 26.286 1.00 92.56 205 VAL A N 1
ATOM 1617 C CA . VAL A 1 205 ? -2.910 1.488 27.078 1.00 92.56 205 VAL A CA 1
ATOM 1618 C C . VAL A 1 205 ? -2.516 1.895 28.504 1.00 92.56 205 VAL A C 1
ATOM 1620 O O . VAL A 1 205 ? -1.635 2.736 28.695 1.00 92.56 205 VAL A O 1
ATOM 1623 N N . GLY A 1 206 ? -3.198 1.319 29.499 1.00 90.31 206 GLY A N 1
ATOM 1624 C CA . GLY A 1 206 ? -3.016 1.637 30.921 1.00 90.31 206 GLY A CA 1
ATOM 1625 C C . GLY A 1 206 ? -3.598 2.985 31.369 1.00 90.31 206 GLY A C 1
ATOM 1626 O O . GLY A 1 206 ? -3.446 3.348 32.532 1.00 90.31 206 GLY A O 1
ATOM 1627 N N . GLY A 1 207 ? -4.254 3.731 30.476 1.00 90.56 207 GLY A N 1
ATOM 1628 C CA . GLY A 1 207 ? -4.934 4.985 30.786 1.00 90.56 207 GLY A CA 1
ATOM 1629 C C . GLY A 1 207 ? -6.454 4.826 30.838 1.00 90.56 207 GLY A C 1
ATOM 1630 O O . GLY A 1 207 ? -7.015 3.914 30.247 1.00 90.56 207 GLY A O 1
ATOM 1631 N N . THR A 1 208 ? -7.125 5.751 31.524 1.00 91.38 208 THR A N 1
ATOM 1632 C CA . THR A 1 208 ? -8.601 5.825 31.604 1.00 91.38 208 THR A CA 1
ATOM 1633 C C . THR A 1 208 ? -9.171 7.072 30.926 1.00 91.38 208 THR A C 1
ATOM 1635 O O . THR A 1 208 ? -10.383 7.267 30.854 1.00 91.38 208 THR A O 1
ATOM 1638 N N . LYS A 1 209 ? -8.297 7.961 30.438 1.00 93.19 209 LYS A N 1
ATOM 1639 C CA . LYS A 1 209 ? -8.700 9.195 29.768 1.00 93.19 209 LYS A CA 1
ATOM 1640 C C . LYS A 1 209 ? -9.111 8.888 28.330 1.00 93.19 209 LYS A C 1
ATOM 1642 O O . LYS A 1 209 ? -8.271 8.490 27.527 1.00 93.19 209 LYS A O 1
ATOM 1647 N N . SER A 1 210 ? -10.376 9.155 28.009 1.00 94.31 210 SER A N 1
ATOM 1648 C CA . SER A 1 210 ? -10.868 9.115 26.630 1.00 94.31 210 SER A CA 1
ATOM 1649 C C . SER A 1 210 ? -10.287 10.271 25.807 1.00 94.31 210 SER A C 1
ATOM 1651 O O . SER A 1 210 ? -10.298 11.432 26.235 1.00 94.31 210 SER A O 1
ATOM 1653 N N . ILE A 1 211 ? -9.784 9.950 24.619 1.00 95.88 211 ILE A N 1
ATOM 1654 C CA . ILE A 1 211 ? -9.178 10.866 23.654 1.00 95.88 211 ILE A CA 1
ATOM 1655 C C . ILE A 1 211 ? -10.037 10.850 22.391 1.00 95.88 211 ILE A C 1
ATOM 1657 O O . ILE A 1 211 ? -10.195 9.807 21.761 1.00 95.88 211 ILE A O 1
ATOM 1661 N N . LYS A 1 212 ? -10.589 12.010 22.012 1.00 96.88 212 LYS A N 1
ATOM 1662 C CA . LYS A 1 212 ? -11.326 12.170 20.750 1.00 96.88 212 LYS A CA 1
ATOM 1663 C C . LYS A 1 212 ? -10.354 12.414 19.602 1.00 96.88 212 LYS A C 1
ATOM 1665 O O . LYS A 1 212 ? -9.475 13.265 19.730 1.00 96.88 212 LYS A O 1
ATOM 1670 N N . VAL A 1 213 ? -10.552 11.734 18.476 1.00 95.81 213 VAL A N 1
ATOM 1671 C CA . VAL A 1 213 ? -9.748 11.936 17.266 1.00 95.81 213 VAL A CA 1
ATOM 1672 C C . VAL A 1 213 ? -10.611 11.964 16.010 1.00 95.81 213 VAL A C 1
ATOM 1674 O O . VAL A 1 213 ? -11.575 11.218 15.893 1.00 95.81 213 VAL A O 1
ATOM 1677 N N . ASP A 1 214 ? -10.249 12.814 15.052 1.00 95.88 214 ASP A N 1
ATOM 1678 C CA . ASP A 1 214 ? -10.825 12.823 13.713 1.00 95.88 214 ASP A CA 1
ATOM 1679 C C . ASP A 1 214 ? -9.768 12.333 12.722 1.00 95.88 214 ASP A C 1
ATOM 1681 O O . ASP A 1 214 ? -8.808 13.043 12.429 1.00 95.88 214 ASP A O 1
ATOM 1685 N N . VAL A 1 215 ? -9.886 11.079 12.288 1.00 96.50 215 VAL A N 1
ATOM 1686 C CA . VAL A 1 215 ? -8.881 10.402 11.459 1.00 96.50 215 VAL A CA 1
ATOM 1687 C C . VAL A 1 215 ? -9.593 9.627 10.366 1.00 96.50 215 VAL A C 1
ATOM 1689 O O . VAL A 1 215 ? -10.462 8.803 10.653 1.00 96.50 215 VAL A O 1
ATOM 1692 N N . ARG A 1 216 ? -9.185 9.845 9.116 1.00 97.00 216 ARG A N 1
ATOM 1693 C CA . ARG A 1 216 ? -9.601 8.992 8.001 1.00 97.00 216 ARG A CA 1
ATOM 1694 C C . ARG A 1 216 ? -8.794 7.698 8.010 1.00 97.00 216 ARG A C 1
ATOM 1696 O O . ARG A 1 216 ? -7.569 7.746 8.115 1.00 97.00 216 ARG A O 1
ATOM 1703 N N . ILE A 1 217 ? -9.461 6.556 7.862 1.00 97.56 217 ILE A N 1
ATOM 1704 C CA . ILE A 1 217 ? -8.807 5.241 7.853 1.00 97.56 217 ILE A CA 1
ATOM 1705 C C . ILE A 1 217 ? -8.731 4.686 6.437 1.00 97.56 217 ILE A C 1
ATOM 1707 O O . ILE A 1 217 ? -9.736 4.605 5.731 1.00 97.56 217 ILE A O 1
ATOM 1711 N N . ILE A 1 218 ? -7.527 4.274 6.052 1.00 98.19 218 ILE A N 1
ATOM 1712 C CA . ILE A 1 218 ? -7.273 3.457 4.868 1.00 98.19 218 ILE A CA 1
ATOM 1713 C C . ILE A 1 218 ? -6.596 2.184 5.366 1.00 98.19 218 ILE A C 1
ATOM 1715 O O . ILE A 1 218 ? -5.592 2.259 6.069 1.00 98.19 218 ILE A O 1
ATOM 1719 N N . ALA A 1 219 ? -7.134 1.022 5.031 1.00 98.19 219 ALA A N 1
ATOM 1720 C CA . ALA A 1 219 ? -6.573 -0.266 5.410 1.00 98.19 219 ALA A CA 1
ATOM 1721 C C . ALA A 1 219 ? -6.087 -1.015 4.168 1.00 98.19 219 ALA A C 1
ATOM 1723 O O . ALA A 1 219 ? -6.626 -0.829 3.079 1.00 98.19 219 ALA A O 1
ATOM 1724 N N . ALA A 1 220 ? -5.081 -1.865 4.320 1.00 98.00 220 ALA A N 1
ATOM 1725 C CA . ALA A 1 220 ? -4.591 -2.731 3.261 1.00 98.00 220 ALA A CA 1
ATOM 1726 C C . ALA A 1 220 ? -4.307 -4.138 3.776 1.00 98.00 220 ALA A C 1
ATOM 1728 O O . ALA A 1 220 ? -3.914 -4.316 4.924 1.00 98.00 220 ALA A O 1
ATOM 1729 N N . THR A 1 221 ? -4.485 -5.143 2.922 1.00 97.25 221 THR A N 1
ATOM 1730 C CA . THR A 1 221 ? -4.107 -6.526 3.238 1.00 97.25 221 THR A CA 1
ATOM 1731 C C . THR A 1 221 ? -3.842 -7.345 1.981 1.00 97.25 221 THR A C 1
ATOM 1733 O O . THR A 1 221 ? -4.373 -7.057 0.903 1.00 97.25 221 THR A O 1
ATOM 1736 N N . ASN A 1 222 ? -2.983 -8.352 2.109 1.00 95.06 222 ASN A N 1
ATOM 1737 C CA . ASN A 1 222 ? -2.808 -9.418 1.126 1.00 95.06 222 ASN A CA 1
ATOM 1738 C C . ASN A 1 222 ? -3.638 -10.685 1.406 1.00 95.06 222 ASN A C 1
ATOM 1740 O O . ASN A 1 222 ? -3.621 -11.588 0.569 1.00 95.06 222 ASN A O 1
ATOM 1744 N N . LYS A 1 223 ? -4.329 -10.776 2.549 1.00 94.81 223 LYS A N 1
ATOM 1745 C CA . LYS A 1 223 ? -5.155 -11.933 2.907 1.00 94.81 223 LYS A CA 1
ATOM 1746 C C . LYS A 1 223 ? -6.532 -11.856 2.258 1.00 94.81 223 LYS A C 1
ATOM 1748 O O . LYS A 1 223 ? -7.041 -10.773 1.970 1.00 94.81 223 LYS A O 1
ATOM 1753 N N . ASN A 1 224 ? -7.142 -13.022 2.079 1.00 94.94 224 ASN A N 1
ATOM 1754 C CA . ASN A 1 224 ? -8.561 -13.126 1.778 1.00 94.94 224 ASN A CA 1
ATOM 1755 C C . ASN A 1 224 ? -9.346 -12.864 3.072 1.00 94.94 224 ASN A C 1
ATOM 1757 O O . ASN A 1 224 ? -9.312 -13.673 3.998 1.00 94.94 224 ASN A O 1
ATOM 1761 N N . MET A 1 225 ? -9.996 -11.705 3.160 1.00 93.94 225 MET A N 1
ATOM 1762 C CA . MET A 1 225 ? -10.675 -11.285 4.388 1.00 93.94 225 MET A CA 1
ATOM 1763 C C . MET A 1 225 ? -11.948 -12.084 4.640 1.00 93.94 225 MET A C 1
ATOM 1765 O O . MET A 1 225 ? -12.295 -12.317 5.795 1.00 93.94 225 MET A O 1
ATOM 1769 N N . GLU A 1 226 ? -12.616 -12.533 3.584 1.00 93.25 226 GLU A N 1
ATOM 1770 C CA . GLU A 1 226 ? -13.789 -13.393 3.670 1.00 93.25 226 GLU A CA 1
ATOM 1771 C C . GLU A 1 226 ? -13.426 -14.729 4.345 1.00 93.25 226 GLU A C 1
ATOM 1773 O O . GLU A 1 226 ? -14.125 -15.170 5.259 1.00 93.25 226 GLU A O 1
ATOM 1778 N N . ASP A 1 227 ? -12.279 -15.316 3.988 1.00 96.12 227 ASP A N 1
ATOM 1779 C CA . ASP A 1 227 ? -11.758 -16.539 4.614 1.00 96.12 227 ASP A CA 1
ATOM 1780 C C . ASP A 1 227 ? -11.312 -16.308 6.074 1.00 96.12 227 ASP A C 1
ATOM 1782 O O . ASP A 1 227 ? -11.541 -17.148 6.953 1.00 96.12 227 ASP A O 1
ATOM 1786 N N . GLU A 1 228 ? -10.680 -15.166 6.373 1.00 96.31 228 GLU A N 1
ATOM 1787 C CA . GLU A 1 228 ? -10.285 -14.802 7.745 1.00 96.31 228 GLU A CA 1
ATOM 1788 C C . GLU A 1 228 ? -11.501 -14.594 8.663 1.00 96.31 228 GLU A C 1
ATOM 1790 O O . GLU A 1 228 ? -11.462 -14.980 9.836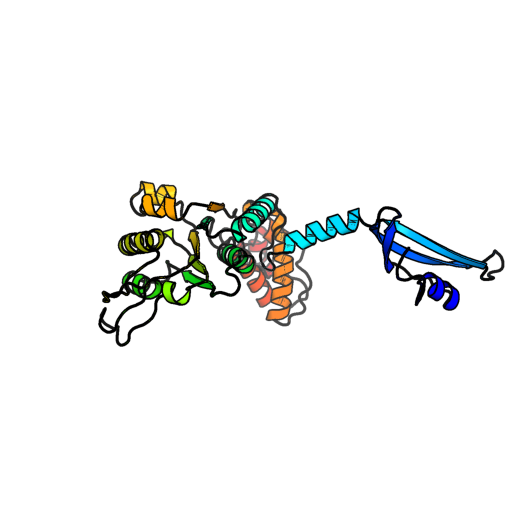 1.00 96.31 228 GLU A O 1
ATOM 1795 N N . VAL A 1 229 ? -12.596 -14.040 8.133 1.00 96.12 229 VAL A N 1
ATOM 1796 C CA . VAL A 1 229 ? -13.871 -13.907 8.853 1.00 96.12 229 VAL A CA 1
ATOM 1797 C C . VAL A 1 229 ? -14.530 -15.271 9.045 1.00 96.12 229 VAL A C 1
ATOM 1799 O O . VAL A 1 229 ? -14.879 -15.626 10.171 1.00 96.12 229 VAL A O 1
ATOM 1802 N N . ALA A 1 230 ? -14.632 -16.081 7.987 1.00 96.00 230 ALA A N 1
ATOM 1803 C CA . ALA A 1 230 ? -15.243 -17.412 8.052 1.00 96.00 230 ALA A CA 1
ATOM 1804 C C . ALA A 1 230 ? -14.517 -18.358 9.027 1.00 96.00 230 ALA A C 1
ATOM 1806 O O . ALA A 1 230 ? -15.135 -19.215 9.658 1.00 96.00 230 ALA A O 1
ATOM 1807 N N . SER A 1 231 ? -13.204 -18.185 9.183 1.00 95.44 231 SER A N 1
ATOM 1808 C CA . SER A 1 231 ? -12.380 -18.943 10.130 1.00 95.44 231 SER A CA 1
ATOM 1809 C C . SER A 1 231 ? -12.325 -18.353 11.546 1.00 95.44 231 SER A C 1
ATOM 1811 O O . SER A 1 231 ? -11.630 -18.901 12.404 1.00 95.44 231 SER A O 1
ATOM 1813 N N . GLY A 1 232 ? -13.040 -17.254 11.813 1.00 93.69 232 GLY A N 1
ATOM 1814 C CA . GLY A 1 232 ? -13.124 -16.615 13.129 1.00 93.69 232 GLY A CA 1
ATOM 1815 C C . GLY A 1 232 ? -11.856 -15.878 13.572 1.00 93.69 232 GLY A C 1
ATOM 1816 O O . GLY A 1 232 ? -11.753 -15.493 14.738 1.00 93.69 232 GLY A O 1
ATOM 1817 N N . ARG A 1 233 ? -10.881 -15.681 12.674 1.00 94.44 233 ARG A N 1
ATOM 1818 C CA . ARG A 1 233 ? -9.635 -14.944 12.960 1.00 94.44 233 ARG A CA 1
ATOM 1819 C C . ARG A 1 233 ? -9.809 -13.434 12.840 1.00 94.44 233 ARG A C 1
ATOM 1821 O O . ARG A 1 233 ? -9.091 -12.679 13.497 1.00 94.44 233 ARG A O 1
ATOM 1828 N N . PHE A 1 234 ? -10.780 -12.998 12.046 1.00 97.19 234 PHE A N 1
ATOM 1829 C CA . PHE A 1 234 ? -11.146 -11.597 11.909 1.00 97.19 234 PHE A CA 1
ATOM 1830 C C . PHE A 1 234 ? -12.629 -11.392 12.208 1.00 97.19 234 PHE A C 1
ATOM 1832 O O . PHE A 1 234 ? -13.473 -12.182 11.791 1.00 97.19 234 PHE A O 1
ATOM 1839 N N . ARG A 1 235 ? -12.966 -10.337 12.947 1.00 97.50 235 ARG A N 1
ATOM 1840 C CA . ARG A 1 235 ? -14.360 -10.058 13.294 1.00 97.50 235 ARG A CA 1
ATOM 1841 C C . ARG A 1 235 ? -15.140 -9.529 12.094 1.00 97.50 235 ARG A C 1
ATOM 1843 O O . ARG A 1 235 ? -14.713 -8.596 11.414 1.00 97.50 235 ARG A O 1
ATOM 1850 N N . GLU A 1 236 ? -16.327 -10.089 11.903 1.00 97.06 236 GLU A N 1
ATOM 1851 C CA . GLU A 1 236 ? -17.246 -9.713 10.831 1.00 97.06 236 GLU A CA 1
ATOM 1852 C C . GLU A 1 236 ? -17.688 -8.237 10.921 1.00 97.06 236 GLU A C 1
ATOM 1854 O O . GLU A 1 236 ? -17.680 -7.520 9.921 1.00 97.06 236 GLU A O 1
ATOM 1859 N N . ASP A 1 237 ? -17.995 -7.747 12.126 1.00 96.56 237 ASP A N 1
ATOM 1860 C CA . ASP A 1 237 ? -18.417 -6.357 12.362 1.00 96.56 237 ASP A CA 1
ATOM 1861 C C . ASP A 1 237 ? -17.348 -5.327 11.953 1.00 96.56 237 ASP A C 1
ATOM 1863 O O . ASP A 1 237 ? -17.634 -4.344 11.261 1.00 96.56 237 ASP A O 1
ATOM 1867 N N . LEU A 1 238 ? -16.092 -5.583 12.317 1.00 97.06 238 LEU A N 1
ATOM 1868 C CA . LEU A 1 238 ? -14.954 -4.764 11.925 1.00 97.06 238 LEU A CA 1
ATOM 1869 C C . LEU A 1 238 ? -14.709 -4.823 10.414 1.00 97.06 238 LEU A C 1
ATOM 1871 O O . LEU A 1 238 ? -14.423 -3.786 9.811 1.00 97.06 238 LEU A O 1
ATOM 1875 N N . TYR A 1 239 ? -14.834 -6.003 9.799 1.00 96.94 239 TYR A N 1
ATOM 1876 C CA . TYR A 1 239 ? -14.655 -6.159 8.355 1.00 96.94 239 TYR A CA 1
ATOM 1877 C C . TYR A 1 239 ? -15.633 -5.274 7.580 1.00 96.94 239 TYR A C 1
ATOM 1879 O O . TYR A 1 239 ? -15.189 -4.480 6.752 1.00 96.94 239 TYR A O 1
ATOM 1887 N N . TYR A 1 240 ? -16.928 -5.298 7.907 1.00 95.44 240 TYR A N 1
ATOM 1888 C CA . TYR A 1 240 ? -17.907 -4.434 7.235 1.00 95.44 240 TYR A CA 1
ATOM 1889 C C . TYR A 1 240 ? -17.654 -2.939 7.463 1.00 95.44 240 TYR A C 1
ATOM 1891 O O . TYR A 1 240 ? -17.930 -2.125 6.583 1.00 95.44 240 TYR A O 1
ATOM 1899 N N . ARG A 1 241 ? -17.096 -2.548 8.617 1.00 95.75 241 ARG A N 1
ATOM 1900 C CA . ARG A 1 241 ? -16.757 -1.143 8.897 1.00 95.75 241 ARG A CA 1
ATOM 1901 C C . ARG A 1 241 ? -15.526 -0.659 8.126 1.00 95.75 241 ARG A C 1
ATOM 1903 O O . ARG A 1 241 ? -15.431 0.528 7.802 1.00 95.75 241 ARG A O 1
ATOM 1910 N N . LEU A 1 242 ? -14.580 -1.552 7.845 1.00 96.00 242 LEU A N 1
ATOM 1911 C CA . LEU A 1 242 ? -13.393 -1.260 7.037 1.00 96.00 242 LEU A CA 1
ATOM 1912 C C . LEU A 1 242 ? -13.687 -1.333 5.534 1.00 96.00 242 LEU A C 1
ATOM 1914 O O . LEU A 1 242 ? -13.163 -0.525 4.772 1.00 96.00 242 LEU A O 1
ATOM 1918 N N . ASN A 1 243 ? -14.536 -2.271 5.117 1.00 95.75 243 ASN A N 1
ATOM 1919 C CA . ASN A 1 243 ? -14.833 -2.571 3.721 1.00 95.75 243 ASN A CA 1
ATOM 1920 C C . ASN A 1 243 ? -16.019 -1.757 3.170 1.00 95.75 243 ASN A C 1
ATOM 1922 O O . ASN A 1 243 ? -16.940 -2.307 2.569 1.00 95.75 243 ASN A O 1
ATOM 1926 N N . VAL A 1 244 ? -16.014 -0.437 3.382 1.00 95.62 244 VAL A N 1
ATOM 1927 C CA . VAL A 1 244 ? -17.032 0.453 2.787 1.00 95.62 244 VAL A CA 1
ATOM 1928 C C . VAL A 1 244 ? -16.744 0.670 1.303 1.00 95.62 244 VAL A C 1
ATOM 1930 O O . VAL A 1 244 ? -17.651 0.608 0.477 1.00 95.62 244 VAL A O 1
ATOM 1933 N N . ILE A 1 245 ? -15.474 0.893 0.959 1.00 96.25 245 ILE A N 1
ATOM 1934 C CA . ILE A 1 245 ? -14.985 0.919 -0.420 1.00 96.25 245 ILE A CA 1
ATOM 1935 C C . ILE 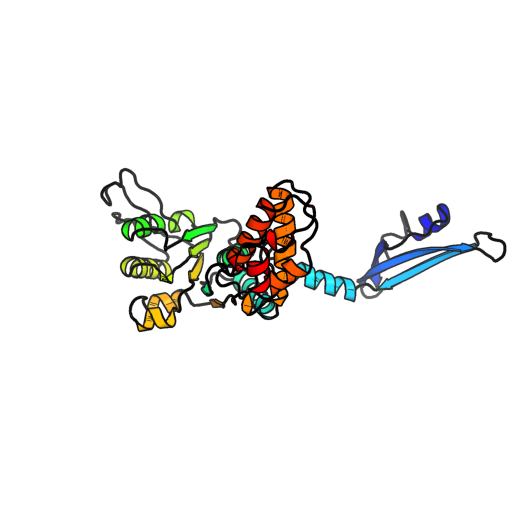A 1 245 ? -13.821 -0.062 -0.544 1.00 96.25 245 ILE A C 1
ATOM 1937 O O . ILE A 1 245 ? -12.830 0.080 0.170 1.00 96.25 245 ILE A O 1
ATOM 1941 N N . ASN A 1 246 ? -13.909 -1.005 -1.485 1.00 96.25 246 ASN A N 1
ATOM 1942 C CA . ASN A 1 246 ? -12.828 -1.941 -1.790 1.00 96.25 246 ASN A CA 1
ATOM 1943 C C . ASN A 1 246 ? -12.096 -1.533 -3.074 1.00 96.25 246 ASN A C 1
ATOM 1945 O O . ASN A 1 246 ? -12.719 -1.389 -4.128 1.00 96.25 246 ASN A O 1
ATOM 1949 N N . ILE A 1 247 ? -10.775 -1.391 -2.999 1.00 96.69 247 ILE A N 1
ATOM 1950 C CA . ILE A 1 247 ? -9.901 -1.211 -4.160 1.00 96.69 247 ILE A CA 1
ATOM 1951 C C . ILE A 1 247 ? -8.999 -2.437 -4.268 1.00 96.69 247 ILE A C 1
ATOM 1953 O O . ILE A 1 247 ? -8.025 -2.576 -3.528 1.00 96.69 247 ILE A O 1
ATOM 1957 N N . HIS A 1 248 ? -9.306 -3.315 -5.219 1.00 96.81 248 HIS A N 1
ATOM 1958 C CA . HIS A 1 248 ? -8.486 -4.486 -5.501 1.00 96.81 248 HIS A CA 1
ATOM 1959 C C . HIS A 1 248 ? -7.370 -4.157 -6.495 1.00 96.81 248 HIS A C 1
ATOM 1961 O O . HIS A 1 248 ? -7.640 -3.733 -7.621 1.00 96.81 248 HIS A O 1
ATOM 1967 N N . LEU A 1 249 ? -6.116 -4.374 -6.096 1.00 96.50 249 LEU A N 1
ATOM 1968 C CA . LEU A 1 249 ? -4.954 -4.247 -6.968 1.00 96.50 249 LEU A CA 1
ATOM 1969 C C . LEU A 1 249 ? -4.616 -5.586 -7.626 1.00 96.50 249 LEU A C 1
ATOM 1971 O O . LEU A 1 249 ? -4.210 -6.513 -6.917 1.00 96.50 249 LEU A O 1
ATOM 1975 N N . PRO A 1 250 ? -4.700 -5.674 -8.968 1.00 95.69 250 PRO A N 1
ATOM 1976 C CA . PRO A 1 250 ? -4.361 -6.894 -9.674 1.00 95.69 250 PRO A CA 1
ATOM 1977 C C . PRO A 1 250 ? -2.860 -7.192 -9.545 1.00 95.69 250 PRO A C 1
ATOM 1979 O O . PRO A 1 250 ? -2.030 -6.265 -9.498 1.00 95.69 250 PRO A O 1
ATOM 1982 N N . PRO A 1 251 ? -2.484 -8.478 -9.519 1.00 96.56 251 PRO A N 1
ATOM 1983 C CA . PRO A 1 251 ? -1.090 -8.870 -9.594 1.00 96.56 251 PRO A CA 1
ATOM 1984 C C . PRO A 1 251 ? -0.491 -8.463 -10.947 1.00 96.56 251 PRO A C 1
ATOM 1986 O O . PRO A 1 251 ? -1.193 -8.278 -11.939 1.00 96.56 251 PRO A O 1
ATOM 1989 N N . LEU A 1 252 ? 0.832 -8.307 -11.005 1.00 95.25 252 LEU A N 1
ATOM 1990 C CA . LEU A 1 252 ? 1.544 -7.821 -12.190 1.00 95.25 252 LEU A CA 1
ATOM 1991 C C . LEU A 1 252 ? 1.347 -8.744 -13.404 1.00 95.25 252 LEU A C 1
ATOM 1993 O O . LEU A 1 252 ? 1.208 -8.236 -14.513 1.00 95.25 252 LEU A O 1
ATOM 1997 N N . ARG A 1 253 ? 1.228 -10.059 -13.175 1.00 94.62 253 ARG A N 1
ATOM 1998 C CA . ARG A 1 253 ? 0.909 -11.067 -14.203 1.00 94.62 253 ARG A CA 1
ATOM 1999 C C . ARG A 1 253 ? -0.411 -10.837 -14.943 1.00 94.62 253 ARG A C 1
ATOM 2001 O O . ARG A 1 253 ? -0.514 -11.188 -16.111 1.00 94.62 253 ARG A O 1
ATOM 2008 N N . ASP A 1 254 ? -1.376 -10.169 -14.315 1.00 93.75 254 ASP A N 1
ATOM 2009 C CA . ASP A 1 254 ? -2.667 -9.853 -14.940 1.00 93.75 254 ASP A CA 1
ATOM 2010 C C . ASP A 1 254 ? -2.638 -8.498 -15.676 1.00 93.75 254 ASP A C 1
ATOM 2012 O O . ASP A 1 254 ? -3.604 -8.113 -16.335 1.00 93.75 254 ASP A O 1
ATOM 2016 N N . ARG A 1 255 ? -1.521 -7.761 -15.580 1.00 93.75 255 ARG A N 1
ATOM 2017 C CA . ARG A 1 255 ? -1.301 -6.442 -16.200 1.00 93.75 255 ARG A CA 1
ATOM 2018 C C . ARG A 1 255 ? 0.089 -6.314 -16.834 1.00 93.75 255 ARG A C 1
ATOM 2020 O O . ARG A 1 255 ? 0.754 -5.286 -16.715 1.00 93.75 255 ARG A O 1
ATOM 2027 N N . MET A 1 256 ? 0.531 -7.348 -17.551 1.00 88.62 256 MET A N 1
ATOM 2028 C CA . MET A 1 256 ? 1.864 -7.400 -18.181 1.00 88.62 256 MET A CA 1
ATOM 2029 C C . MET A 1 256 ? 2.126 -6.254 -19.175 1.00 88.62 256 MET A C 1
ATOM 2031 O O . MET A 1 256 ? 3.273 -5.875 -19.405 1.00 88.62 256 MET A O 1
ATOM 2035 N N . GLU A 1 257 ? 1.072 -5.642 -19.723 1.00 90.25 257 GLU A N 1
ATOM 2036 C CA . GLU A 1 257 ? 1.155 -4.464 -20.601 1.00 90.25 257 GLU A CA 1
ATOM 2037 C C . GLU A 1 257 ? 1.721 -3.199 -19.924 1.00 90.25 257 GLU A C 1
ATOM 2039 O O . GLU A 1 257 ? 2.134 -2.262 -20.625 1.00 90.25 257 GLU A O 1
ATOM 2044 N N . ASP A 1 258 ? 1.778 -3.196 -18.585 1.00 91.38 258 ASP A N 1
ATOM 2045 C CA . ASP A 1 258 ? 2.360 -2.138 -17.753 1.00 91.38 258 ASP A CA 1
ATOM 2046 C C . ASP A 1 258 ? 3.870 -2.329 -17.507 1.00 91.38 258 ASP A C 1
ATOM 2048 O O . ASP A 1 258 ? 4.552 -1.368 -17.145 1.00 91.38 258 ASP A O 1
ATOM 2052 N N . ILE A 1 259 ? 4.429 -3.526 -17.747 1.00 93.50 259 ILE A N 1
ATOM 2053 C CA . ILE A 1 259 ? 5.858 -3.818 -17.516 1.00 93.50 259 ILE A CA 1
ATOM 2054 C C . ILE A 1 259 ? 6.791 -2.848 -18.248 1.00 93.50 259 ILE A C 1
ATOM 2056 O O . ILE A 1 259 ? 7.704 -2.345 -17.593 1.00 93.50 259 ILE A O 1
ATOM 2060 N N . PRO A 1 260 ? 6.604 -2.529 -19.547 1.00 91.94 260 PRO A N 1
ATOM 2061 C CA . PRO A 1 260 ? 7.505 -1.608 -20.238 1.00 91.94 260 PRO A CA 1
ATOM 2062 C C . PRO A 1 260 ? 7.610 -0.241 -19.546 1.00 91.94 260 PRO A C 1
ATOM 2064 O O . PRO A 1 260 ? 8.711 0.279 -19.388 1.00 91.94 260 PRO A O 1
ATOM 2067 N N . LEU A 1 261 ? 6.482 0.293 -19.062 1.00 91.06 261 LEU A N 1
ATOM 2068 C CA . LEU A 1 261 ? 6.433 1.581 -18.362 1.00 91.06 261 LEU A CA 1
ATOM 2069 C C . LEU A 1 261 ? 7.108 1.511 -16.988 1.00 91.06 261 LEU A C 1
ATOM 2071 O O . LEU A 1 261 ? 7.836 2.422 -16.598 1.00 91.06 261 LEU A O 1
ATOM 2075 N N . LEU A 1 262 ? 6.883 0.421 -16.251 1.00 92.69 262 LEU A N 1
ATOM 2076 C CA . LEU A 1 262 ? 7.528 0.191 -14.957 1.00 92.69 262 LEU A CA 1
ATOM 2077 C C . LEU A 1 262 ? 9.047 0.065 -15.107 1.00 92.69 262 LEU A C 1
ATOM 2079 O O . LEU A 1 262 ? 9.798 0.654 -14.333 1.00 92.69 262 LEU A O 1
ATOM 2083 N N . VAL A 1 263 ? 9.498 -0.679 -16.118 1.00 94.25 263 VAL A N 1
ATOM 2084 C CA . VAL A 1 263 ? 10.918 -0.853 -16.430 1.00 94.25 263 VAL A CA 1
ATOM 2085 C C . VAL A 1 263 ? 11.561 0.488 -16.760 1.00 94.25 263 VAL A C 1
ATOM 2087 O O . VAL A 1 263 ? 12.589 0.813 -16.173 1.00 94.25 263 VAL A O 1
ATOM 2090 N N . GLU A 1 264 ? 10.957 1.288 -17.637 1.00 91.06 264 GLU A N 1
ATOM 2091 C CA . GLU A 1 264 ? 11.464 2.618 -17.992 1.00 91.06 264 GLU A CA 1
ATOM 2092 C C . GLU A 1 264 ? 11.613 3.519 -16.758 1.00 91.06 264 GLU A C 1
ATOM 2094 O O . GLU A 1 264 ? 12.679 4.100 -16.530 1.00 91.06 264 GLU A O 1
ATOM 2099 N N . HIS A 1 265 ? 10.594 3.547 -15.898 1.00 91.12 265 HIS A N 1
ATOM 2100 C CA . HIS A 1 265 ? 10.635 4.305 -14.653 1.00 91.12 265 HIS A CA 1
ATOM 2101 C C . HIS A 1 265 ? 11.773 3.863 -13.724 1.00 91.12 265 HIS A C 1
ATOM 2103 O O . HIS A 1 265 ? 12.517 4.693 -13.194 1.00 91.12 265 HIS A O 1
ATOM 2109 N N . PHE A 1 266 ? 11.937 2.554 -13.520 1.00 92.06 266 PHE A N 1
ATOM 2110 C CA . PHE A 1 266 ? 13.003 2.035 -12.668 1.00 92.06 266 PHE A CA 1
ATOM 2111 C C . PHE A 1 266 ? 14.390 2.247 -13.278 1.00 92.06 266 PHE A C 1
ATOM 2113 O O . PHE A 1 266 ? 15.321 2.580 -12.547 1.00 92.06 266 PHE A O 1
ATOM 2120 N N . MET A 1 267 ? 14.535 2.142 -14.601 1.00 92.38 267 MET A N 1
ATOM 2121 C CA . MET A 1 267 ? 15.779 2.481 -15.298 1.00 92.38 267 MET A CA 1
ATOM 2122 C C . MET A 1 267 ? 16.176 3.936 -15.026 1.00 92.38 267 MET A C 1
ATOM 2124 O O . MET A 1 267 ? 17.321 4.201 -14.659 1.00 92.38 267 MET A O 1
ATOM 2128 N N . GLU A 1 268 ? 15.242 4.884 -15.139 1.00 89.81 268 GLU A N 1
ATOM 2129 C CA . GLU A 1 268 ? 15.503 6.295 -14.831 1.00 89.81 268 GLU A CA 1
ATOM 2130 C C . GLU A 1 268 ? 15.866 6.500 -13.353 1.00 89.81 268 GLU A C 1
ATOM 2132 O O . GLU A 1 268 ? 16.858 7.169 -13.032 1.00 89.81 268 GLU A O 1
ATOM 2137 N N . LYS A 1 269 ? 15.109 5.872 -12.446 1.00 89.00 269 LYS A N 1
ATOM 2138 C CA . LYS A 1 269 ? 15.366 5.903 -11.001 1.00 89.00 269 LYS A CA 1
ATOM 2139 C C . LYS A 1 269 ? 16.775 5.405 -10.668 1.00 89.00 269 LYS A C 1
ATOM 2141 O O . LYS A 1 269 ? 17.494 6.054 -9.905 1.00 89.00 269 LYS A O 1
ATOM 2146 N N . PHE A 1 270 ? 17.188 4.275 -11.235 1.00 92.38 270 PHE A N 1
ATOM 2147 C CA . PHE A 1 270 ? 18.467 3.645 -10.918 1.00 92.38 270 PHE A CA 1
ATOM 2148 C C . PHE A 1 270 ? 19.660 4.312 -11.598 1.00 92.38 270 PHE A C 1
ATOM 2150 O O . PHE A 1 270 ? 20.715 4.403 -10.970 1.00 92.38 270 PHE A O 1
ATOM 2157 N N . ARG A 1 271 ? 19.500 4.895 -12.794 1.00 89.31 271 ARG A N 1
ATOM 2158 C CA . ARG A 1 271 ? 20.527 5.779 -13.382 1.00 89.31 271 ARG A CA 1
ATOM 2159 C C . ARG A 1 271 ? 20.903 6.903 -12.427 1.00 89.31 271 ARG A C 1
ATOM 2161 O O . ARG A 1 271 ? 22.084 7.119 -12.172 1.00 89.31 271 ARG A O 1
ATOM 2168 N N . ARG A 1 272 ? 19.897 7.578 -11.856 1.00 87.94 272 ARG A N 1
ATOM 2169 C CA . ARG A 1 272 ? 20.106 8.656 -10.877 1.00 87.94 272 ARG A CA 1
ATOM 2170 C C . ARG A 1 272 ? 20.718 8.135 -9.577 1.00 87.94 272 ARG A C 1
ATOM 2172 O O . ARG A 1 272 ? 21.633 8.758 -9.054 1.00 87.94 272 ARG A O 1
ATOM 2179 N N . LYS A 1 273 ? 20.239 6.994 -9.070 1.00 89.25 273 LYS A N 1
ATOM 2180 C CA . LYS A 1 273 ? 20.707 6.405 -7.802 1.00 89.25 273 LYS A CA 1
ATOM 2181 C C . LYS A 1 273 ? 22.166 5.938 -7.858 1.00 89.25 273 LYS A C 1
ATOM 2183 O O . LYS A 1 273 ? 22.913 6.197 -6.923 1.00 89.25 273 LYS A O 1
ATOM 2188 N N . PHE A 1 274 ? 22.559 5.238 -8.922 1.00 89.12 274 PHE A N 1
ATOM 2189 C CA . PHE A 1 274 ? 23.886 4.620 -9.044 1.00 89.12 274 PHE A CA 1
ATOM 2190 C C . PHE A 1 274 ? 24.890 5.460 -9.838 1.00 89.12 274 PHE A C 1
ATOM 2192 O O . PHE A 1 274 ? 26.046 5.063 -9.952 1.00 89.12 274 PHE A O 1
ATOM 2199 N N . ASN A 1 275 ? 24.461 6.594 -10.403 1.00 87.31 275 ASN A N 1
ATOM 2200 C CA . ASN A 1 275 ? 25.274 7.438 -11.280 1.00 87.31 275 ASN A CA 1
ATOM 2201 C C . ASN A 1 275 ? 25.930 6.648 -12.437 1.00 87.31 275 ASN A C 1
ATOM 2203 O O . ASN A 1 275 ? 27.071 6.901 -12.818 1.00 87.31 275 ASN A O 1
ATOM 2207 N N . LYS A 1 276 ? 25.210 5.652 -12.974 1.00 84.81 276 LYS A N 1
ATOM 2208 C CA . LYS A 1 276 ? 25.649 4.813 -14.100 1.00 84.81 276 LYS A CA 1
ATOM 2209 C C . LYS A 1 276 ? 24.996 5.269 -15.402 1.00 84.81 276 LYS A C 1
ATOM 2211 O O . LYS A 1 276 ? 23.828 5.653 -15.428 1.00 84.81 276 LYS A O 1
ATOM 2216 N N . SER A 1 277 ? 25.727 5.140 -16.507 1.00 85.62 277 SER A N 1
ATOM 2217 C CA . SER A 1 277 ? 25.264 5.500 -17.855 1.00 85.62 277 SER A CA 1
ATOM 2218 C C . SER A 1 277 ? 24.583 4.347 -18.607 1.00 85.62 277 SER A C 1
ATOM 2220 O O . SER A 1 277 ? 24.613 4.327 -19.835 1.00 85.62 277 SER A O 1
ATOM 2222 N N . ILE A 1 278 ? 23.969 3.395 -17.896 1.00 89.81 278 ILE A N 1
ATOM 2223 C CA . ILE A 1 278 ? 23.223 2.280 -18.500 1.00 89.81 278 ILE A CA 1
ATOM 2224 C C . ILE A 1 278 ? 22.023 2.843 -19.270 1.00 89.81 278 ILE A C 1
ATOM 2226 O O . ILE A 1 278 ? 21.120 3.430 -18.671 1.00 89.81 278 ILE A O 1
ATOM 2230 N N . ARG A 1 279 ? 21.998 2.676 -20.593 1.00 86.31 279 ARG A N 1
ATOM 2231 C CA . ARG A 1 279 ? 21.004 3.274 -21.498 1.00 86.31 279 ARG A CA 1
ATOM 2232 C C . ARG A 1 279 ? 19.858 2.336 -21.831 1.00 86.31 279 ARG A C 1
ATOM 2234 O O . ARG A 1 279 ? 18.733 2.799 -21.978 1.00 86.31 279 ARG A O 1
ATOM 2241 N N . GLU A 1 280 ? 20.116 1.043 -21.945 1.00 90.56 280 GLU A N 1
ATOM 2242 C CA . GLU A 1 280 ? 19.142 0.123 -22.536 1.00 90.56 280 GLU A CA 1
ATOM 2243 C C . GLU A 1 280 ? 19.179 -1.250 -21.868 1.00 90.56 280 GLU A C 1
ATOM 2245 O O . GLU A 1 280 ? 20.120 -1.601 -21.155 1.00 90.56 280 GLU A O 1
ATOM 2250 N N . ILE A 1 281 ? 18.124 -2.027 -22.101 1.00 92.31 281 ILE A N 1
ATOM 2251 C CA . ILE A 1 281 ? 18.055 -3.447 -21.764 1.00 92.31 281 ILE A CA 1
ATOM 2252 C C . ILE A 1 281 ? 18.075 -4.205 -23.085 1.00 92.31 281 ILE A C 1
ATOM 2254 O O . ILE A 1 281 ? 17.293 -3.898 -23.986 1.00 92.31 281 ILE A O 1
ATOM 2258 N N . ALA A 1 282 ? 18.954 -5.198 -23.204 1.00 92.94 282 ALA A N 1
ATOM 2259 C CA . ALA A 1 282 ? 19.039 -6.023 -24.397 1.00 92.94 282 ALA A CA 1
ATOM 2260 C C . ALA A 1 282 ? 17.682 -6.706 -24.670 1.00 92.94 282 ALA A C 1
ATOM 2262 O O . ALA A 1 282 ? 17.042 -7.185 -23.728 1.00 92.94 282 ALA A O 1
ATOM 2263 N N . PRO A 1 283 ? 17.249 -6.855 -25.938 1.00 91.50 283 PRO A N 1
ATOM 2264 C CA . PRO A 1 283 ? 15.958 -7.468 -26.261 1.00 91.50 283 PRO A CA 1
ATOM 2265 C C . PRO A 1 283 ? 15.753 -8.862 -25.650 1.00 91.50 283 PRO A C 1
ATOM 2267 O O . PRO A 1 283 ? 14.638 -9.215 -25.279 1.00 91.50 283 PRO A O 1
ATOM 2270 N N . ALA A 1 284 ? 16.825 -9.651 -25.514 1.00 89.69 284 ALA A N 1
ATOM 2271 C CA . ALA A 1 284 ? 16.778 -10.952 -24.848 1.00 89.69 284 ALA A CA 1
ATOM 2272 C C . ALA A 1 284 ? 16.452 -10.831 -23.349 1.00 89.69 284 ALA A C 1
ATOM 2274 O O . ALA A 1 284 ? 15.542 -11.502 -22.872 1.00 89.69 284 ALA A O 1
ATOM 2275 N N . ALA A 1 285 ? 17.122 -9.922 -22.635 1.00 92.69 285 ALA A N 1
ATOM 2276 C CA . ALA A 1 285 ? 16.866 -9.659 -21.221 1.00 92.69 285 ALA A CA 1
ATOM 2277 C C . ALA A 1 285 ? 15.451 -9.101 -21.003 1.00 92.69 285 ALA A C 1
ATOM 2279 O O . ALA A 1 285 ? 14.747 -9.508 -20.080 1.00 92.69 285 ALA A O 1
ATOM 2280 N N . PHE A 1 286 ? 14.993 -8.216 -21.891 1.00 93.31 286 PHE A N 1
ATOM 2281 C CA . PHE A 1 286 ? 13.646 -7.661 -21.806 1.00 93.31 286 PHE A CA 1
ATOM 2282 C C . PHE A 1 286 ? 12.560 -8.730 -21.992 1.00 93.31 286 PHE A C 1
ATOM 2284 O O . PHE A 1 286 ? 11.590 -8.744 -21.239 1.00 93.31 286 PHE A O 1
ATOM 2291 N N . ARG A 1 287 ? 12.745 -9.683 -22.918 1.00 91.56 287 ARG A N 1
ATOM 2292 C CA . ARG A 1 287 ? 11.825 -10.825 -23.069 1.00 91.56 287 ARG A CA 1
ATOM 2293 C C . ARG A 1 287 ? 11.732 -11.673 -21.801 1.00 91.56 287 ARG A C 1
ATOM 2295 O O . ARG A 1 287 ? 10.635 -12.072 -21.431 1.00 91.56 287 ARG A O 1
ATOM 2302 N N . MET A 1 288 ? 12.847 -11.901 -21.108 1.00 92.75 288 MET A N 1
ATOM 2303 C CA . MET A 1 288 ? 12.848 -12.645 -19.840 1.00 92.75 288 MET A CA 1
ATOM 2304 C C . MET A 1 288 ? 12.047 -11.910 -18.760 1.00 92.75 288 MET A C 1
ATOM 2306 O O . MET A 1 288 ? 11.261 -12.523 -18.048 1.00 92.75 288 MET A O 1
ATOM 2310 N N . ILE A 1 289 ? 12.179 -10.581 -18.683 1.00 93.50 289 ILE A N 1
ATOM 2311 C CA . ILE A 1 289 ? 11.370 -9.740 -17.786 1.00 93.50 289 ILE A CA 1
ATOM 2312 C C . ILE A 1 289 ? 9.877 -9.833 -18.150 1.00 93.50 289 ILE A C 1
ATOM 2314 O O . ILE A 1 289 ? 9.035 -9.927 -17.257 1.00 93.50 289 ILE A O 1
ATOM 2318 N N . GLN A 1 290 ? 9.536 -9.816 -19.442 1.00 90.50 290 GLN A N 1
ATOM 2319 C CA . GLN A 1 290 ? 8.149 -9.885 -19.919 1.00 90.50 290 GLN A CA 1
ATOM 2320 C C . GLN A 1 290 ? 7.500 -11.267 -19.792 1.00 90.50 290 GLN A C 1
ATOM 2322 O O . GLN A 1 290 ? 6.279 -11.337 -19.764 1.00 90.50 290 GLN A O 1
ATOM 2327 N N . ASN A 1 291 ? 8.271 -12.349 -19.733 1.00 89.81 291 ASN A N 1
ATOM 2328 C CA . ASN A 1 291 ? 7.731 -13.710 -19.653 1.00 89.81 291 ASN A CA 1
ATOM 2329 C C . ASN A 1 291 ? 7.700 -14.267 -18.223 1.00 89.81 291 ASN A C 1
ATOM 2331 O O . ASN A 1 291 ? 7.276 -15.399 -18.014 1.00 89.81 291 ASN A O 1
ATOM 2335 N N . TYR A 1 292 ? 8.169 -13.498 -17.240 1.00 92.50 292 TYR A N 1
ATOM 2336 C CA . TYR A 1 292 ? 8.210 -13.922 -15.847 1.00 92.50 292 TYR A CA 1
ATOM 2337 C C . TYR A 1 292 ? 6.908 -13.568 -15.113 1.00 92.50 292 TYR A C 1
ATOM 2339 O O . TYR A 1 292 ? 6.399 -12.460 -15.254 1.00 92.50 292 TYR A O 1
ATOM 2347 N N . ASP A 1 293 ? 6.401 -14.468 -14.265 1.00 90.50 293 ASP A N 1
ATOM 2348 C CA . ASP A 1 293 ? 5.104 -14.299 -13.577 1.00 90.50 293 ASP A CA 1
ATOM 2349 C C . ASP A 1 293 ? 5.112 -13.268 -12.434 1.00 90.50 293 ASP A C 1
ATOM 2351 O O . ASP A 1 293 ? 4.065 -12.895 -11.906 1.00 90.50 293 ASP A O 1
ATOM 2355 N N . TRP A 1 294 ? 6.296 -12.820 -12.008 1.00 94.94 294 TRP A N 1
ATOM 2356 C CA . TRP A 1 294 ? 6.479 -11.827 -10.942 1.00 94.94 294 TRP A CA 1
ATOM 2357 C C . TRP A 1 294 ? 5.679 -12.120 -9.651 1.00 94.94 294 TRP A C 1
ATOM 2359 O O . TRP A 1 294 ? 4.852 -11.304 -9.245 1.00 94.94 294 TRP A O 1
ATOM 2369 N N . PRO A 1 295 ? 5.967 -13.213 -8.915 1.00 91.31 295 PRO A N 1
ATOM 2370 C CA . PRO A 1 295 ? 5.247 -13.567 -7.681 1.00 91.31 295 PRO A CA 1
ATOM 2371 C C . PRO A 1 295 ? 5.364 -12.519 -6.557 1.00 91.31 295 PRO A C 1
ATOM 2373 O O . PRO A 1 295 ? 4.510 -12.444 -5.683 1.00 91.31 295 PRO A O 1
ATOM 2376 N N . GLY A 1 296 ? 6.410 -11.681 -6.566 1.00 92.12 296 GLY A N 1
ATOM 2377 C CA . GLY A 1 296 ? 6.533 -10.519 -5.669 1.00 92.12 296 GLY A CA 1
ATOM 2378 C C . GLY A 1 296 ? 6.138 -9.188 -6.322 1.00 92.12 296 GLY A C 1
ATOM 2379 O O . GLY A 1 296 ? 6.510 -8.124 -5.819 1.00 92.12 296 GLY A O 1
ATOM 2380 N N . ASN A 1 297 ? 5.438 -9.249 -7.457 1.00 96.44 297 ASN A N 1
ATOM 2381 C CA . ASN A 1 297 ? 4.875 -8.128 -8.202 1.00 96.44 297 ASN A CA 1
ATOM 2382 C C . ASN A 1 297 ? 5.910 -7.023 -8.505 1.00 96.44 297 ASN A C 1
ATOM 2384 O O . ASN A 1 297 ? 7.064 -7.311 -8.830 1.00 96.44 297 ASN A O 1
ATOM 2388 N N . ILE A 1 298 ? 5.508 -5.753 -8.395 1.00 95.56 298 ILE A N 1
ATOM 2389 C CA . ILE A 1 298 ? 6.338 -4.584 -8.718 1.00 95.56 298 ILE A CA 1
ATOM 2390 C C . ILE A 1 298 ? 7.597 -4.551 -7.843 1.00 95.56 298 ILE A C 1
ATOM 2392 O O . ILE A 1 298 ? 8.671 -4.240 -8.346 1.00 95.56 298 ILE A O 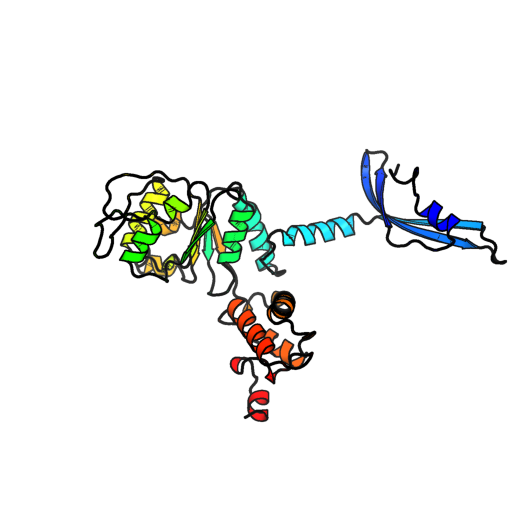1
ATOM 2396 N N . ARG A 1 299 ? 7.502 -4.945 -6.564 1.00 95.06 299 ARG A N 1
ATOM 2397 C CA . ARG A 1 299 ? 8.668 -5.017 -5.661 1.00 95.06 299 ARG A CA 1
ATOM 2398 C C . ARG A 1 299 ? 9.723 -6.006 -6.170 1.00 95.06 299 ARG A C 1
ATOM 2400 O O . ARG A 1 299 ? 10.916 -5.738 -6.099 1.00 95.06 299 ARG A O 1
ATOM 2407 N N . SER A 1 300 ? 9.295 -7.153 -6.697 1.00 96.00 300 SER A N 1
ATOM 2408 C CA . SER A 1 300 ? 10.212 -8.148 -7.267 1.00 96.00 300 SER A CA 1
ATOM 2409 C C . SER A 1 300 ? 10.854 -7.674 -8.572 1.00 96.00 300 SER A C 1
ATOM 2411 O O . SER A 1 300 ? 12.030 -7.970 -8.797 1.00 96.00 300 SER A O 1
ATOM 2413 N N . LEU A 1 301 ? 10.104 -6.940 -9.401 1.00 96.38 301 LEU A N 1
ATOM 2414 C CA . LEU A 1 301 ? 10.606 -6.303 -10.623 1.00 96.38 301 LEU A CA 1
ATOM 2415 C C . LEU A 1 301 ? 11.649 -5.232 -10.306 1.00 96.38 301 LEU A C 1
ATOM 2417 O O . LEU A 1 301 ? 12.741 -5.259 -10.870 1.00 96.38 301 LEU A O 1
ATOM 2421 N N . GLU A 1 302 ? 11.346 -4.342 -9.362 1.00 96.06 302 GLU A N 1
ATOM 2422 C CA . GLU A 1 302 ? 12.268 -3.310 -8.891 1.00 96.06 302 GLU A CA 1
ATOM 2423 C C . GLU A 1 302 ? 13.588 -3.924 -8.410 1.00 96.06 302 GLU A C 1
ATOM 2425 O O . GLU A 1 302 ? 14.653 -3.529 -8.880 1.00 96.06 302 GLU A O 1
ATOM 2430 N N . ASN A 1 303 ? 13.518 -4.951 -7.557 1.00 96.31 303 ASN A N 1
ATOM 2431 C CA . ASN A 1 303 ? 14.703 -5.641 -7.045 1.00 96.31 303 ASN A CA 1
ATOM 2432 C C . ASN A 1 303 ? 15.515 -6.328 -8.156 1.00 96.31 303 ASN A C 1
ATOM 2434 O O . ASN A 1 303 ? 16.742 -6.365 -8.090 1.00 96.31 303 ASN A O 1
ATOM 2438 N N . ALA A 1 304 ? 14.853 -6.899 -9.170 1.00 96.38 304 ALA A N 1
ATOM 2439 C CA . ALA A 1 304 ? 15.545 -7.537 -10.290 1.00 96.38 304 ALA A CA 1
ATOM 2440 C C . ALA A 1 304 ? 16.299 -6.521 -11.156 1.00 96.38 304 ALA A C 1
ATOM 2442 O O . ALA A 1 304 ? 17.422 -6.788 -11.582 1.00 96.38 304 ALA A O 1
ATOM 2443 N N . LEU A 1 305 ? 15.701 -5.352 -11.389 1.00 96.00 305 LEU A N 1
ATOM 2444 C CA . LEU A 1 305 ? 16.351 -4.264 -12.113 1.00 96.00 305 LEU A CA 1
ATOM 2445 C C . LEU A 1 305 ? 17.475 -3.641 -11.281 1.00 96.00 305 LEU A C 1
ATOM 2447 O O . LEU A 1 305 ? 18.546 -3.390 -11.821 1.00 96.00 305 LEU A O 1
ATOM 2451 N N . GLU A 1 306 ? 17.287 -3.460 -9.973 1.00 95.75 306 GLU A N 1
ATOM 2452 C CA . GLU A 1 306 ? 18.355 -2.998 -9.081 1.00 95.75 306 GLU A CA 1
ATOM 2453 C C . GLU A 1 306 ? 19.567 -3.937 -9.126 1.00 95.75 306 GLU A C 1
ATOM 2455 O O . GLU A 1 306 ? 20.691 -3.477 -9.321 1.00 95.75 306 GLU A O 1
ATOM 2460 N N . HIS A 1 307 ? 19.337 -5.250 -9.033 1.00 94.75 307 HIS A N 1
ATOM 2461 C CA . HIS A 1 307 ? 20.379 -6.268 -9.179 1.00 94.75 307 HIS A CA 1
ATOM 2462 C C . HIS A 1 307 ? 21.138 -6.128 -10.504 1.00 94.75 307 HIS A C 1
ATOM 2464 O O . HIS A 1 307 ? 22.369 -6.108 -10.520 1.00 94.75 307 HIS A O 1
ATOM 2470 N N . ALA A 1 308 ? 20.411 -5.956 -11.610 1.00 94.56 308 ALA A N 1
ATOM 2471 C CA . ALA A 1 308 ? 21.017 -5.753 -12.918 1.00 94.56 308 ALA A CA 1
ATOM 2472 C C . ALA A 1 308 ? 21.851 -4.471 -12.994 1.00 94.56 308 ALA A C 1
ATOM 2474 O O . ALA A 1 308 ? 22.926 -4.481 -13.585 1.00 94.56 308 ALA A O 1
ATOM 2475 N N . PHE A 1 309 ? 21.418 -3.384 -12.350 1.00 93.44 309 PHE A N 1
ATOM 2476 C CA . PHE A 1 309 ? 22.211 -2.155 -12.250 1.00 93.44 309 PHE A CA 1
ATOM 2477 C C . PHE A 1 309 ? 23.476 -2.327 -11.416 1.00 93.44 309 PHE A C 1
ATOM 2479 O O . PHE A 1 309 ? 24.463 -1.642 -11.685 1.00 93.44 309 PHE A O 1
ATOM 2486 N N . VAL A 1 310 ? 23.475 -3.203 -10.412 1.00 92.50 310 VAL A N 1
ATOM 2487 C CA . VAL A 1 310 ? 24.670 -3.491 -9.611 1.00 92.50 310 VAL A CA 1
ATOM 2488 C C . VAL A 1 310 ? 25.696 -4.260 -10.447 1.00 92.50 310 VAL A C 1
ATOM 2490 O O . VAL A 1 310 ? 26.841 -3.811 -10.522 1.00 92.50 310 VAL A O 1
ATOM 2493 N N . LEU A 1 311 ? 25.278 -5.334 -11.127 1.00 91.31 311 LEU A N 1
ATOM 2494 C CA . LEU A 1 311 ? 26.170 -6.221 -11.890 1.00 91.31 311 LEU A CA 1
ATOM 2495 C C . LEU A 1 311 ? 26.579 -5.691 -13.270 1.00 91.31 311 LEU A C 1
ATOM 2497 O O . LEU A 1 311 ? 27.659 -6.012 -13.752 1.00 91.31 311 LEU A O 1
ATOM 2501 N N . CYS A 1 312 ? 25.739 -4.887 -13.921 1.00 91.19 312 CYS A N 1
ATOM 2502 C CA . CYS A 1 312 ? 26.044 -4.382 -15.255 1.00 91.19 312 CYS A CA 1
ATOM 2503 C C . CYS A 1 312 ? 27.145 -3.311 -15.198 1.00 91.19 312 CYS A C 1
ATOM 2505 O O . CYS A 1 312 ? 27.014 -2.291 -14.506 1.00 91.19 312 CYS A O 1
ATOM 2507 N N . HIS A 1 313 ? 28.229 -3.542 -15.939 1.00 86.56 313 HIS A N 1
ATOM 2508 C CA . HIS A 1 313 ? 29.332 -2.594 -16.122 1.00 86.56 313 HIS A CA 1
ATOM 2509 C C . HIS A 1 313 ? 29.257 -1.841 -17.460 1.00 86.56 313 HIS A C 1
ATOM 2511 O O . HIS A 1 313 ? 29.898 -0.801 -17.606 1.00 86.56 313 HIS A O 1
ATOM 2517 N N . ASP A 1 314 ? 28.431 -2.320 -18.391 1.00 86.12 314 ASP A N 1
ATOM 2518 C CA . ASP A 1 314 ? 28.273 -1.771 -19.735 1.00 86.12 314 ASP A CA 1
ATOM 2519 C C . ASP A 1 314 ? 27.101 -0.785 -19.847 1.00 86.12 314 ASP A C 1
ATOM 2521 O O . ASP A 1 314 ? 26.355 -0.523 -18.904 1.00 86.12 314 ASP A O 1
ATOM 2525 N N . ALA A 1 315 ? 26.911 -0.216 -21.040 1.00 90.25 315 ALA A N 1
ATOM 2526 C CA . ALA A 1 315 ? 25.771 0.651 -21.334 1.00 90.25 315 ALA A CA 1
ATOM 2527 C C . ALA A 1 315 ? 24.447 -0.119 -21.533 1.00 90.25 315 ALA A C 1
ATOM 2529 O O . ALA A 1 315 ? 23.390 0.514 -21.600 1.00 90.25 315 ALA A O 1
ATOM 2530 N N . VAL A 1 316 ? 24.485 -1.451 -21.640 1.00 92.88 316 VAL A N 1
ATOM 2531 C CA . VAL A 1 316 ? 23.332 -2.303 -21.969 1.00 92.88 316 VAL A CA 1
ATOM 2532 C C . VAL A 1 316 ? 23.216 -3.439 -20.954 1.00 92.88 316 VAL A C 1
ATOM 2534 O O . VAL A 1 316 ? 24.186 -4.137 -20.686 1.00 92.88 316 VAL A O 1
ATOM 2537 N N . ILE A 1 317 ? 22.024 -3.647 -20.391 1.00 93.44 317 ILE A N 1
ATOM 2538 C CA . ILE A 1 317 ? 21.745 -4.782 -19.499 1.00 93.44 317 ILE A CA 1
ATOM 2539 C C . ILE A 1 317 ? 21.515 -6.041 -20.338 1.00 93.44 317 ILE A C 1
ATOM 2541 O O . ILE A 1 317 ? 20.499 -6.157 -21.029 1.00 93.44 317 ILE A O 1
ATOM 2545 N N . HIS A 1 318 ? 22.442 -6.990 -20.245 1.00 93.25 318 HIS A N 1
ATOM 2546 C CA . HIS A 1 318 ? 22.345 -8.315 -20.860 1.00 93.25 318 HIS A CA 1
ATOM 2547 C C . HIS A 1 318 ? 21.672 -9.336 -19.921 1.00 93.25 318 HIS A C 1
ATOM 2549 O O . HIS A 1 318 ? 21.565 -9.078 -18.718 1.00 93.25 318 HIS A O 1
ATOM 2555 N N . PRO A 1 319 ? 21.192 -10.487 -20.438 1.00 92.62 319 PRO A N 1
ATOM 2556 C CA . PRO A 1 319 ? 20.557 -11.536 -19.631 1.00 92.62 319 PRO A CA 1
ATOM 2557 C C . PRO A 1 319 ? 21.348 -11.949 -18.382 1.00 92.62 319 PRO A C 1
ATOM 2559 O O . PRO A 1 319 ? 20.758 -12.128 -17.320 1.00 92.62 319 PRO A O 1
ATOM 2562 N N . GLU A 1 320 ? 22.675 -12.014 -18.491 1.00 92.00 320 GLU A N 1
ATOM 2563 C CA . GLU A 1 320 ? 23.601 -12.387 -17.408 1.00 92.00 320 GLU A CA 1
ATOM 2564 C C . GLU A 1 320 ? 23.546 -11.431 -16.205 1.00 92.00 320 GLU A C 1
ATOM 2566 O O . GLU A 1 320 ? 23.851 -11.813 -15.081 1.00 92.00 320 GLU A O 1
ATOM 2571 N N . CYS A 1 321 ? 23.138 -10.177 -16.422 1.00 92.56 321 CYS A N 1
ATOM 2572 C CA . CYS A 1 321 ? 23.007 -9.185 -15.355 1.00 92.56 321 CYS A CA 1
ATOM 2573 C C . CYS A 1 321 ? 21.715 -9.378 -14.541 1.00 92.56 321 CYS A C 1
ATOM 2575 O O . CYS A 1 321 ? 21.598 -8.883 -13.415 1.00 92.56 321 CYS A O 1
ATOM 2577 N N . LEU A 1 322 ? 20.708 -10.052 -15.107 1.00 93.38 322 LEU A N 1
ATOM 2578 C CA . LEU A 1 322 ? 19.460 -10.330 -14.402 1.00 93.38 322 LEU A CA 1
ATOM 2579 C C . LEU A 1 322 ? 19.682 -11.410 -13.331 1.00 93.38 322 LEU A C 1
ATOM 2581 O O . LEU A 1 322 ? 20.549 -12.264 -13.494 1.00 93.38 322 LEU A O 1
ATOM 2585 N N . PRO A 1 323 ? 18.882 -11.426 -12.250 1.00 92.56 323 PRO A N 1
ATOM 2586 C CA . PRO A 1 323 ? 18.953 -12.497 -11.261 1.00 92.56 323 PRO A CA 1
ATOM 2587 C C . PRO A 1 323 ? 18.713 -13.879 -11.886 1.00 92.56 323 PRO A C 1
ATOM 2589 O O . PRO A 1 323 ? 17.799 -14.034 -12.697 1.00 92.56 323 PRO A O 1
ATOM 2592 N N . GLU A 1 324 ? 19.420 -14.905 -11.407 1.00 88.62 324 GLU A N 1
ATOM 2593 C CA . GLU A 1 324 ? 19.362 -16.279 -11.946 1.00 88.62 324 GLU A CA 1
ATOM 2594 C C . GLU A 1 324 ? 17.956 -16.892 -11.987 1.00 88.62 324 GLU A C 1
ATOM 2596 O O . GLU A 1 324 ? 17.646 -17.772 -12.793 1.00 88.62 324 GLU A O 1
ATOM 2601 N N . ARG A 1 325 ? 17.065 -16.431 -11.104 1.00 90.00 325 ARG A N 1
ATOM 2602 C CA . ARG A 1 325 ? 15.665 -16.874 -11.071 1.00 90.00 325 ARG A CA 1
ATOM 2603 C C . ARG A 1 325 ? 14.877 -16.475 -12.328 1.00 90.00 325 ARG A C 1
ATOM 2605 O O . ARG A 1 325 ? 13.824 -17.060 -12.550 1.00 90.00 325 ARG A O 1
ATOM 2612 N N . LEU A 1 326 ? 15.355 -15.495 -13.103 1.00 88.06 326 LEU A N 1
ATOM 2613 C CA . LEU A 1 326 ? 14.804 -15.117 -14.411 1.00 88.06 326 LEU A CA 1
ATOM 2614 C C . LEU A 1 326 ? 15.458 -15.892 -15.565 1.00 88.06 326 LEU A C 1
ATOM 2616 O O . LEU A 1 326 ? 14.962 -15.806 -16.682 1.00 88.06 326 LEU A O 1
ATOM 2620 N N . TRP A 1 327 ? 16.570 -16.600 -15.339 1.00 85.25 327 TRP A N 1
ATOM 2621 C CA . TRP A 1 327 ? 17.283 -17.296 -16.408 1.00 85.25 327 TRP A CA 1
ATOM 2622 C C . TRP A 1 327 ? 16.489 -18.494 -16.923 1.00 85.25 327 TRP A C 1
ATOM 2624 O O . TRP A 1 327 ? 16.131 -19.399 -16.160 1.00 85.25 327 TRP A O 1
ATOM 2634 N N . ASP A 1 328 ? 16.268 -18.516 -18.237 1.00 74.56 328 ASP A N 1
ATOM 2635 C CA . ASP A 1 328 ? 15.711 -19.672 -18.928 1.00 74.56 328 ASP A CA 1
ATOM 2636 C C . ASP A 1 328 ? 16.689 -20.855 -18.864 1.00 74.56 328 ASP A C 1
ATOM 2638 O O . ASP A 1 328 ? 17.897 -20.688 -18.679 1.00 74.56 328 ASP A O 1
ATOM 2642 N N . LYS A 1 329 ? 16.170 -22.079 -19.038 1.00 65.69 329 LYS A N 1
ATOM 2643 C CA . LYS A 1 329 ? 16.960 -23.323 -18.921 1.00 65.69 329 LYS A CA 1
ATOM 2644 C C . LYS A 1 329 ? 18.223 -23.329 -19.789 1.00 65.69 329 LYS A C 1
ATOM 2646 O O . LYS A 1 329 ? 19.225 -23.886 -19.366 1.00 65.69 329 LYS A O 1
ATOM 2651 N N . GLN A 1 330 ? 18.161 -22.710 -20.966 1.00 61.06 330 GLN A N 1
ATOM 2652 C CA . GLN A 1 330 ? 19.274 -22.646 -21.911 1.00 61.06 330 GLN A CA 1
ATOM 2653 C C . GLN A 1 330 ? 20.363 -21.653 -21.477 1.00 61.06 330 GLN A C 1
ATOM 2655 O O . GLN A 1 330 ? 21.542 -21.957 -21.558 1.00 61.06 330 GLN A O 1
ATOM 2660 N N . LEU A 1 331 ? 19.986 -20.503 -20.913 1.00 68.81 331 LEU A N 1
ATOM 2661 C CA . LEU A 1 331 ? 20.967 -19.549 -20.387 1.00 68.81 331 LEU A CA 1
ATOM 2662 C C . LEU A 1 331 ? 21.689 -20.113 -19.151 1.00 68.81 331 LEU A C 1
ATOM 2664 O O . LEU A 1 331 ? 22.871 -19.863 -18.946 1.00 68.81 331 LEU A O 1
ATOM 2668 N N . LYS A 1 332 ? 20.977 -20.914 -18.344 1.00 67.62 332 LYS A N 1
ATOM 2669 C CA . LYS A 1 332 ? 21.563 -21.627 -17.202 1.00 67.62 332 LYS A CA 1
ATOM 2670 C C . LYS A 1 332 ? 22.602 -22.663 -17.618 1.00 67.62 332 LYS A C 1
ATOM 2672 O O . LYS A 1 332 ? 23.563 -22.827 -16.886 1.00 67.62 332 LYS A O 1
ATOM 2677 N N . SER A 1 333 ? 22.413 -23.357 -18.742 1.00 61.88 333 SER A N 1
ATOM 2678 C CA . SER A 1 333 ? 23.385 -24.349 -19.226 1.00 61.88 333 SER A CA 1
ATOM 2679 C C . SER A 1 333 ? 24.618 -23.735 -19.881 1.00 61.88 333 SER A C 1
ATOM 2681 O O . SER A 1 333 ? 25.644 -24.395 -19.949 1.00 61.88 333 SER A O 1
ATOM 2683 N N . ASP A 1 334 ? 24.515 -22.506 -20.389 1.00 63.72 334 ASP A N 1
ATOM 2684 C CA . ASP A 1 334 ? 25.628 -21.837 -21.074 1.00 63.72 334 ASP A CA 1
ATOM 2685 C C . ASP A 1 334 ? 26.564 -21.096 -20.094 1.00 63.72 334 ASP A C 1
ATOM 2687 O O . ASP A 1 334 ? 27.703 -20.788 -20.445 1.00 63.72 334 ASP A O 1
ATOM 2691 N N . LEU A 1 335 ? 26.091 -20.799 -18.875 1.00 65.50 335 LEU A N 1
ATOM 2692 C CA . LEU A 1 335 ? 26.814 -20.023 -17.853 1.00 65.50 335 LEU A CA 1
ATOM 2693 C C . LEU A 1 335 ? 27.319 -20.848 -16.653 1.00 65.50 335 LEU A C 1
ATOM 2695 O O . LEU A 1 335 ? 28.200 -20.367 -15.938 1.00 65.50 335 LEU A O 1
ATOM 2699 N N . LEU A 1 336 ? 26.762 -22.043 -16.413 1.00 59.56 336 LEU A N 1
ATOM 2700 C CA . LEU A 1 336 ? 27.141 -22.985 -15.344 1.00 59.56 336 LEU A CA 1
ATOM 2701 C C . LEU A 1 336 ? 27.806 -24.221 -15.945 1.00 59.56 336 LEU A C 1
ATOM 2703 O O . LEU A 1 336 ? 28.794 -24.696 -15.338 1.00 59.56 336 LEU A O 1
#

Nearest PDB structures (foldseek):
  6luf-assembly5_E  TM=9.514E-01  e=3.132E-31  Vibrio cholerae O395
  3m0e-assembly1_A  TM=8.965E-01  e=5.163E-32  Aquifex aeolicus
  1ny5-assembly1_A  TM=9.007E-01  e=1.000E-31  Aquifex aeolicus
  6lua-assembly1_G  TM=9.462E-01  e=2.275E-30  Vibrio cholerae O395
  5ep2-assembly1_A  TM=9.616E-01  e=1.224E-29  Photobacterium angustum

Secondary structure (DSSP, 8-state):
--TTTTSS-HHHHHHHH-S-EEEEEEEEEPTTS-EEEEEEEEEEEE-TTS-EEEEEEEEEE-HHHHHHHHHHHHTT-STT----SHHHHHHHHHHHHHHTS---EEEE--TTS-HHHHHHHHHHTSTTTTS-EEEEEGGGS-HHHHHHHHHEE-TTSSTT--S-EE-HHHHTTTSEEEEETGGG--HHHHHHHHHHHHHSEEE-BT---EEE---EEEEEESS-HHHHHHTTSS-HHHHHHHTTEEEEPPPGGGGGGGHHHHHHHHHHHHHHHHT----EE-HHHHHHHHH---TTHHHHHHHHHHHHHHH--SSEE-GGGS-GGG--HHHHHHH-

Sequence (336 aa):
QSKVCRNGCHMECTMRDRQSTDNHELQIIRKDGRRVPVRVNSAPMFDANGVHIGGVETFQNITEIKNLTTHLEERYRFEKIIGRSKSMQKIYELIDNVCHTDSTVLITGESGTGKELVARAIHLNSERKPGPFMVLNCSAFVETLMESELFGHEKGAFTGAIRSKPGRFELAHNGTLFLDEIGDISPAVQVKLLRVLETRQFERVGGTKSIKVDVRIIAATNKNMEDEVASGRFREDLYYRLNVINIHLPPLRDRMEDIPLLVEHFMEKFRRKFNKSIREIAPAAFRMIQNYDWPGNIRSLENALEHAFVLCHDAVIHPECLPERLWDKQLKSDLL

Foldseek 3Di:
DWPPVPPPDLQVCCLVVQAKDFFDWTWDQDPVRDTFIWGKIKHFDADPVRHTDGMDIDIHGCRVVVVVVVVVVVLCLLVPDFADDPLVVVLSVLLLVQLADLAFEEEEEAAQLCLVSSVVSSQCSHPLNVFDEAEDEQVPDDQVVSLCQAAWAAQPLDVPSNHTDGHSQVRQASGEYEYEAPLNHAPVVLVQVLCCLPVQWHAHRVGDDIDHGDYRYYYYHHDDVVVCCVVVRHPPSSCCRNVPDYHYRYACLVRLVRQVVLLVVLVVVLCVVVVDLQAEEPPVLVVLSSPDNPSNGSVSVSVQVNQLSVPDPDNYRYNVSGPPVSDDPVNVVVPD

Mean predicted aligned error: 12.24 Å